Protein AF-A0AAP0KZL1-F1 (afdb_monomer_lite)

Secondary structure (DSSP, 8-state):
--HHHHHHHHHHHHHHHHHHHHHHHHHHHHHHHHT-------------------PPPS---HHHHHHHHHHHHHHHHHHHHHHHHHHHHHHHHHHHHHHHHHHHHHHHHHHHHHHHHHHHHHHHHHHHHHHHHHHHHHHHHHHHHHHHHHHHHHHHHHHHH-----PPPPPGGGT-TT--SS-------------

InterPro domains:
  IPR004827 Basic-leucine zipper domain [PF00170] (75-133)
  IPR004827 Basic-leucine zipper domain [PS00036] (78-93)
  IPR004827 Basic-leucine zipper domain [PS50217] (73-136)
  IPR004827 Basic-leucine zipper domain [SM00338] (71-135)
  IPR045314 G-box binding factor 1-like, bZIP domain, plant [cd14702] (76-126)
  IPR046347 Basic-leucine zipper domain superfamily [SSF57959] (75-125)

Sequence (195 aa):
MAAANTTSHLLRRIRLLSSFSVVFLYWFYVVSLLVMPRSHQQQSSGSEGDRLDRSPPSDRSPQSDLAVVVVADERKKRRMISNRESARRSRMRKQQHLDDLINQAAQIQRENGEIAKRVSATTEMFLKVDSENSILRAQVGELSERLQSLNSVLHTIEEVSGFAMDIPEMPDPLLKPWHLPYPSQPIMASAHWLP

Organism: NCBI:txid152371

Foldseek 3Di:
DPPVVVVVVVVVVVVVVVVVVVVVVVVVVVVCVVPDDDDDDDDDDDDDDDDDDDDDDDDDDPVVVVVVVVVVVVVVVVCVVVVVVVVVVVVVVVVVVVVVVVVVVVVVVVVVVVVVVVVVVVVVVVVVVVVVVVVVLVVVVVVLVVLVVVLVVVVVVCVVVVPDDDRDHDDPCSNPVPPDVDDDDPPDDPPPDDD

pLDDT: mean 76.17, std 19.26, range [32.16, 98.56]

Structure (mmCIF, N/CA/C/O backbone):
data_AF-A0AAP0KZL1-F1
#
_entry.id   AF-A0AAP0KZL1-F1
#
loop_
_atom_site.group_PDB
_atom_site.id
_atom_site.type_symbol
_atom_site.label_atom_id
_atom_site.label_alt_id
_atom_site.label_comp_id
_atom_site.label_asym_id
_atom_site.label_entity_id
_atom_site.label_seq_id
_atom_site.pdbx_PDB_ins_code
_atom_site.Cartn_x
_atom_site.Cartn_y
_atom_site.Cartn_z
_atom_site.occupancy
_atom_site.B_iso_or_equiv
_atom_site.auth_seq_id
_atom_site.auth_comp_id
_atom_site.auth_asym_id
_atom_site.auth_atom_id
_atom_site.pdbx_PDB_model_num
ATOM 1 N N . MET A 1 1 ? -6.958 -36.410 -16.397 1.00 51.66 1 MET A N 1
ATOM 2 C CA . MET A 1 1 ? -5.929 -36.704 -17.427 1.00 51.66 1 MET A CA 1
ATOM 3 C C . MET A 1 1 ? -5.303 -35.469 -18.101 1.00 51.66 1 MET A C 1
ATOM 5 O O . MET A 1 1 ? -4.305 -35.636 -18.783 1.00 51.66 1 MET A O 1
ATOM 9 N N . ALA A 1 2 ? -5.787 -34.233 -17.889 1.00 54.00 2 ALA A N 1
ATOM 10 C CA . ALA A 1 2 ? -5.244 -33.036 -18.559 1.00 54.00 2 ALA A CA 1
ATOM 11 C C . ALA A 1 2 ? -3.936 -32.460 -17.955 1.00 54.00 2 ALA A C 1
ATOM 13 O O . ALA A 1 2 ? -3.186 -31.782 -18.652 1.00 54.00 2 ALA A O 1
ATOM 14 N N . ALA A 1 3 ? -3.626 -32.748 -16.685 1.00 52.47 3 ALA A N 1
ATOM 15 C CA . ALA A 1 3 ? -2.483 -32.152 -15.974 1.00 52.47 3 ALA A CA 1
ATOM 16 C C . ALA A 1 3 ? -1.104 -32.750 -16.336 1.00 52.47 3 ALA A C 1
ATOM 18 O O . ALA A 1 3 ? -0.077 -32.124 -16.090 1.00 52.47 3 ALA A O 1
ATOM 19 N N . ALA A 1 4 ? -1.057 -33.948 -16.932 1.00 56.28 4 ALA A N 1
ATOM 20 C CA . ALA A 1 4 ? 0.200 -34.634 -17.258 1.00 56.28 4 ALA A CA 1
ATOM 21 C C . ALA A 1 4 ? 0.860 -34.120 -18.555 1.00 56.28 4 ALA A C 1
ATOM 23 O O . ALA A 1 4 ? 2.074 -34.223 -18.729 1.00 56.28 4 ALA A O 1
ATOM 24 N N . ASN A 1 5 ? 0.080 -33.530 -19.466 1.00 58.12 5 ASN A N 1
ATOM 25 C CA . ASN A 1 5 ? 0.596 -33.073 -20.757 1.00 58.12 5 ASN A CA 1
ATOM 26 C C . ASN A 1 5 ? 1.279 -31.699 -20.652 1.00 58.12 5 ASN A C 1
ATOM 28 O O . ASN A 1 5 ? 2.291 -31.460 -21.313 1.00 58.12 5 ASN A O 1
ATOM 32 N N . THR A 1 6 ? 0.801 -30.815 -19.776 1.00 59.62 6 THR A N 1
ATOM 33 C CA . THR A 1 6 ? 1.358 -29.465 -19.577 1.00 59.62 6 THR A CA 1
ATOM 34 C C . THR A 1 6 ? 2.734 -29.482 -18.908 1.00 59.62 6 THR A C 1
ATOM 36 O O . THR A 1 6 ? 3.626 -28.737 -19.324 1.00 59.62 6 THR A O 1
ATOM 39 N N . THR A 1 7 ? 2.961 -30.381 -17.947 1.00 57.19 7 THR A N 1
ATOM 40 C CA . THR A 1 7 ? 4.269 -30.565 -17.291 1.00 57.19 7 THR A CA 1
ATOM 41 C C . THR A 1 7 ? 5.333 -31.050 -18.275 1.00 57.19 7 THR A C 1
ATOM 43 O O . THR A 1 7 ? 6.455 -30.544 -18.276 1.00 57.19 7 THR A O 1
ATOM 46 N N . SER A 1 8 ? 4.978 -31.954 -19.193 1.00 60.91 8 SER A N 1
ATOM 47 C CA . SER A 1 8 ? 5.904 -32.451 -20.217 1.00 60.91 8 SER A CA 1
ATOM 48 C C . SER A 1 8 ? 6.352 -31.359 -21.203 1.00 60.91 8 SER A C 1
ATOM 50 O O . SER A 1 8 ? 7.530 -31.292 -21.560 1.00 60.91 8 SER A O 1
ATOM 52 N N . HIS A 1 9 ? 5.454 -30.449 -21.596 1.00 61.50 9 HIS A N 1
ATOM 53 C CA . HIS A 1 9 ? 5.778 -29.337 -22.492 1.00 61.50 9 HIS A CA 1
ATOM 54 C C . HIS A 1 9 ? 6.663 -28.284 -21.821 1.00 61.50 9 HIS A C 1
ATOM 56 O O . HIS A 1 9 ? 7.596 -27.781 -22.449 1.00 61.50 9 HIS A O 1
ATOM 62 N N . LEU A 1 10 ? 6.413 -27.978 -20.547 1.00 64.62 10 LEU A N 1
ATOM 63 C CA . LEU A 1 10 ? 7.242 -27.051 -19.775 1.00 64.62 10 LEU A CA 1
ATOM 64 C C . LEU A 1 10 ? 8.647 -27.615 -19.549 1.00 64.62 10 LEU A C 1
ATOM 66 O O . LEU A 1 10 ? 9.629 -26.923 -19.803 1.00 64.62 10 LEU A O 1
ATOM 70 N N . LEU A 1 11 ? 8.763 -28.894 -19.189 1.00 63.28 11 LEU A N 1
ATOM 71 C CA . LEU A 1 11 ? 10.058 -29.555 -19.003 1.00 63.28 11 LEU A CA 1
ATOM 72 C C . LEU A 1 11 ? 10.850 -29.672 -20.314 1.00 63.28 11 LEU A C 1
ATOM 74 O O . LEU A 1 11 ? 12.068 -29.494 -20.311 1.00 63.28 11 LEU A O 1
ATOM 78 N N . ARG A 1 12 ? 10.180 -29.899 -21.453 1.00 68.62 12 ARG A N 1
ATOM 79 C CA . ARG A 1 12 ? 10.816 -29.855 -22.782 1.00 68.62 12 ARG A CA 1
ATOM 80 C C . ARG A 1 12 ? 11.316 -28.451 -23.120 1.00 68.62 12 ARG A C 1
ATOM 82 O O . ARG A 1 12 ? 12.444 -28.313 -23.577 1.00 68.62 12 ARG A O 1
ATOM 89 N N . ARG A 1 13 ? 10.530 -27.406 -22.842 1.00 68.94 13 ARG A N 1
ATOM 90 C CA . ARG A 1 13 ? 10.935 -26.006 -23.060 1.00 68.94 13 ARG A CA 1
ATOM 91 C C . ARG A 1 13 ? 12.107 -25.594 -22.168 1.00 68.94 13 ARG A C 1
ATOM 93 O O . ARG A 1 13 ? 13.039 -24.975 -22.663 1.00 68.94 13 ARG A O 1
ATOM 100 N N . ILE A 1 14 ? 12.117 -25.996 -20.898 1.00 68.25 14 ILE A N 1
ATOM 101 C CA . ILE A 1 14 ? 13.216 -25.711 -19.959 1.00 68.25 14 ILE A CA 1
ATOM 102 C C . ILE A 1 14 ? 14.506 -26.426 -20.385 1.00 68.25 14 ILE A C 1
ATOM 104 O O . ILE A 1 14 ? 15.570 -25.811 -20.394 1.00 68.25 14 ILE A O 1
ATOM 108 N N . ARG A 1 15 ? 14.426 -27.693 -20.816 1.00 69.19 15 ARG A N 1
ATOM 109 C CA . ARG A 1 15 ? 15.591 -28.429 -21.343 1.00 69.19 15 ARG A CA 1
ATOM 110 C C . ARG A 1 15 ? 16.129 -27.821 -22.639 1.00 69.19 15 ARG A C 1
ATOM 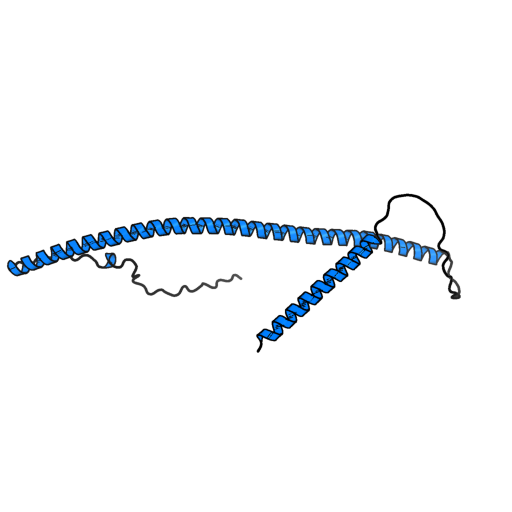112 O O . ARG A 1 15 ? 17.341 -27.707 -22.788 1.00 69.19 15 ARG A O 1
ATOM 119 N N . LEU A 1 16 ? 15.248 -27.384 -23.542 1.00 66.56 16 LEU A N 1
ATOM 120 C CA . LEU A 1 16 ? 15.644 -26.707 -24.780 1.00 66.56 16 LEU A CA 1
ATOM 121 C C . LEU A 1 16 ? 16.308 -25.352 -24.503 1.00 66.56 16 LEU A C 1
ATOM 123 O O . LEU A 1 16 ? 17.349 -25.069 -25.079 1.00 66.56 16 LEU A O 1
ATOM 127 N N . LEU A 1 17 ? 15.765 -24.543 -23.587 1.00 63.75 17 LEU A N 1
ATOM 128 C CA . LEU A 1 17 ? 16.338 -23.244 -23.209 1.00 63.75 17 LEU A CA 1
ATOM 129 C C . LEU A 1 17 ? 17.674 -23.387 -22.467 1.00 63.75 17 LEU A C 1
ATOM 131 O O . LEU A 1 17 ? 18.600 -22.621 -22.720 1.00 63.75 17 LEU A O 1
ATOM 135 N N . SER A 1 18 ? 17.799 -24.392 -21.595 1.00 64.56 18 SER A N 1
ATOM 136 C CA . SER A 1 18 ? 19.056 -24.716 -20.912 1.00 64.56 18 SER A CA 1
ATOM 137 C C . SER A 1 18 ? 20.127 -25.170 -21.906 1.00 64.56 18 SER A C 1
ATOM 139 O O . SER A 1 18 ? 21.240 -24.651 -21.886 1.00 64.56 18 SER A O 1
ATOM 141 N N . SER A 1 19 ? 19.775 -26.052 -22.846 1.00 73.19 19 SER A N 1
ATOM 142 C CA . SER A 1 19 ? 20.690 -26.498 -23.901 1.00 73.19 19 SER A CA 1
ATOM 143 C C . SER A 1 19 ? 21.093 -25.355 -24.840 1.00 73.19 19 SER A C 1
ATOM 145 O O . SER A 1 19 ? 22.273 -25.205 -25.153 1.00 73.19 19 SER A O 1
ATOM 147 N N . PHE A 1 20 ? 20.151 -24.487 -25.221 1.00 70.25 20 PHE A N 1
ATOM 148 C CA . PHE A 1 20 ? 20.429 -23.338 -26.083 1.00 70.25 20 PHE A CA 1
ATOM 149 C C . PHE A 1 20 ? 21.327 -22.303 -25.395 1.00 70.25 20 PHE A C 1
ATOM 151 O O . PHE A 1 20 ? 22.237 -21.777 -26.026 1.00 70.25 20 PHE A O 1
ATOM 158 N N . SER A 1 21 ? 21.129 -22.057 -24.094 1.00 77.38 21 SER A N 1
ATOM 159 C CA . SER A 1 21 ? 21.985 -21.170 -23.297 1.00 77.38 21 SER A CA 1
ATOM 160 C C . SER A 1 21 ? 23.418 -21.700 -23.196 1.00 77.38 21 SER A C 1
ATOM 162 O O . SER A 1 21 ? 24.365 -20.946 -23.392 1.00 77.38 21 SER A O 1
ATOM 164 N N . VAL A 1 22 ? 23.604 -23.008 -22.987 1.00 76.75 22 VAL A N 1
ATOM 165 C CA . VAL A 1 22 ? 24.941 -23.624 -22.920 1.00 76.75 22 VAL A CA 1
ATOM 166 C C . VAL A 1 22 ? 25.671 -23.537 -24.265 1.00 76.75 22 VAL A C 1
ATOM 168 O O . VAL A 1 22 ? 26.835 -23.143 -24.300 1.00 76.75 22 VAL A O 1
ATOM 171 N N . VAL A 1 23 ? 24.992 -23.829 -25.380 1.00 80.38 23 VAL A N 1
ATOM 172 C CA . VAL A 1 23 ? 25.579 -23.698 -26.727 1.00 80.38 23 VAL A CA 1
ATOM 173 C C . VAL A 1 23 ? 25.866 -22.233 -27.063 1.00 80.38 23 VAL A C 1
ATOM 175 O O . VAL A 1 23 ? 26.912 -21.928 -27.629 1.00 80.38 23 VAL A O 1
ATOM 178 N N . PHE A 1 24 ? 24.980 -21.315 -26.674 1.00 82.25 24 PHE A N 1
ATOM 179 C CA . PHE A 1 24 ? 25.159 -19.879 -26.874 1.00 82.25 24 PHE A CA 1
ATOM 180 C C . PHE A 1 24 ? 26.342 -19.327 -26.071 1.00 82.25 24 PHE A C 1
ATOM 182 O O . PHE A 1 24 ? 27.143 -18.572 -26.614 1.00 82.25 24 PHE A O 1
ATOM 189 N N . LEU A 1 25 ? 26.495 -19.734 -24.808 1.00 80.56 25 LEU A N 1
ATOM 190 C CA . LEU A 1 25 ? 27.628 -19.351 -23.964 1.00 80.56 25 LEU A CA 1
ATOM 191 C C . LEU A 1 25 ? 28.938 -19.963 -24.462 1.00 80.56 25 LEU A C 1
ATOM 193 O O . LEU A 1 25 ? 29.958 -19.282 -24.449 1.00 80.56 25 LEU A O 1
ATOM 197 N N . TYR A 1 26 ? 28.917 -21.202 -24.955 1.00 85.75 26 TYR A N 1
ATOM 198 C CA . TYR A 1 26 ? 30.088 -21.833 -25.562 1.00 85.75 26 TYR A CA 1
ATOM 199 C C . TYR A 1 26 ? 30.487 -21.149 -26.873 1.00 85.75 26 TYR A C 1
ATOM 201 O O . TYR A 1 26 ? 31.653 -20.825 -27.068 1.00 85.75 26 TYR A O 1
ATOM 209 N N . TRP A 1 27 ? 29.526 -20.841 -27.744 1.00 85.56 27 TRP A N 1
ATOM 210 C CA . TRP A 1 27 ? 29.776 -20.075 -28.964 1.00 85.56 27 TRP A CA 1
ATOM 211 C C . TRP A 1 27 ? 30.301 -18.670 -28.645 1.00 85.56 27 TRP A C 1
ATOM 213 O O . TRP A 1 27 ? 31.284 -18.231 -29.234 1.00 85.56 27 TRP A O 1
ATOM 223 N N . PHE A 1 28 ? 29.710 -17.988 -27.660 1.00 81.44 28 PHE A N 1
ATOM 224 C CA . PHE A 1 28 ? 30.169 -16.683 -27.183 1.00 81.44 28 PHE A CA 1
ATOM 225 C C . PHE A 1 28 ? 31.583 -16.747 -26.593 1.00 81.44 28 PHE A C 1
ATOM 227 O O . PHE A 1 28 ? 32.395 -15.860 -26.854 1.00 81.44 28 PHE A O 1
ATOM 234 N N . TYR A 1 29 ? 31.900 -17.805 -25.846 1.00 82.50 29 TYR A N 1
ATOM 235 C CA . TYR A 1 29 ? 33.231 -18.067 -25.308 1.00 82.50 29 TYR A CA 1
ATOM 236 C C . TYR A 1 29 ? 34.244 -18.313 -26.428 1.00 82.50 29 TYR A C 1
ATOM 238 O O . TYR A 1 29 ? 35.276 -17.656 -26.449 1.00 82.50 29 TYR A O 1
ATOM 246 N N . VAL A 1 30 ? 33.931 -19.170 -27.405 1.00 81.56 30 VAL A N 1
ATOM 247 C CA . VAL A 1 30 ? 34.805 -19.469 -28.552 1.00 81.56 30 VAL A CA 1
ATOM 248 C C . VAL A 1 30 ? 35.037 -18.227 -29.412 1.00 81.56 30 VAL A C 1
ATOM 250 O O . VAL A 1 30 ? 36.174 -17.945 -29.770 1.00 81.56 30 VAL A O 1
ATOM 253 N N . VAL A 1 31 ? 34.000 -17.432 -29.690 1.00 78.62 31 VAL A N 1
ATOM 254 C CA . VAL A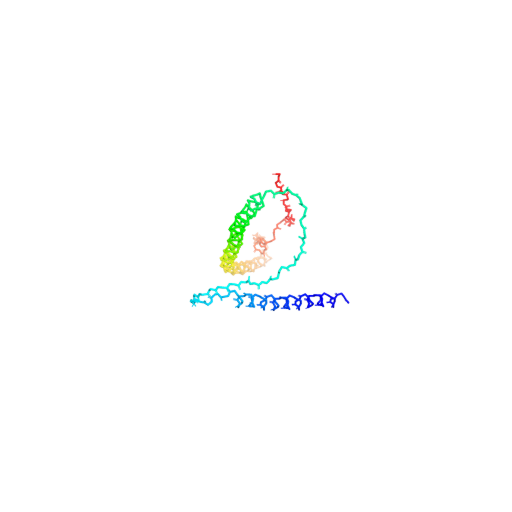 1 31 ? 34.130 -16.166 -30.432 1.00 78.62 31 VAL A CA 1
ATOM 255 C C . VAL A 1 31 ? 34.927 -15.132 -29.634 1.00 78.62 31 VAL A C 1
ATOM 257 O O . VAL A 1 31 ? 35.750 -14.429 -30.212 1.00 78.62 31 VAL A O 1
ATOM 260 N N . SER A 1 32 ? 34.750 -15.063 -28.313 1.00 74.06 32 SER A N 1
ATOM 261 C CA . SER A 1 32 ? 35.548 -14.178 -27.453 1.00 74.06 32 SER A CA 1
ATOM 262 C C . SER A 1 32 ? 37.010 -14.627 -27.357 1.00 74.06 32 SER A C 1
ATOM 264 O O . SER A 1 32 ? 37.895 -13.781 -27.297 1.00 74.06 32 SER A O 1
ATOM 266 N N . LEU A 1 33 ? 37.274 -15.937 -27.399 1.00 69.38 33 LEU A N 1
ATOM 267 C CA . LEU A 1 33 ? 38.621 -16.512 -27.406 1.00 69.38 33 LEU A CA 1
ATOM 268 C C . LEU A 1 33 ? 39.321 -16.308 -28.762 1.00 69.38 33 LEU A C 1
ATOM 270 O O . LEU A 1 33 ? 40.524 -16.067 -28.800 1.00 69.38 33 LEU A O 1
ATOM 274 N N . LEU A 1 34 ? 38.567 -16.359 -29.867 1.00 71.56 34 LEU A N 1
ATOM 275 C CA . LEU A 1 34 ? 39.067 -16.138 -31.231 1.00 71.56 34 LEU A CA 1
ATOM 276 C C . LEU A 1 34 ? 39.238 -14.642 -31.574 1.00 71.56 34 LEU A C 1
ATOM 278 O O . LEU A 1 34 ? 39.946 -14.304 -32.518 1.00 71.56 34 LEU A O 1
ATOM 282 N N . VAL A 1 35 ? 38.596 -13.742 -30.815 1.00 60.59 35 VAL A N 1
ATOM 283 C CA . VAL A 1 35 ? 38.586 -12.277 -31.020 1.00 60.59 35 VAL A CA 1
ATOM 284 C C . VAL A 1 35 ? 39.189 -11.546 -29.808 1.00 60.59 35 VAL A C 1
ATOM 286 O O . VAL A 1 35 ? 38.786 -10.440 -29.456 1.00 60.59 35 VAL A O 1
ATOM 289 N N . MET A 1 36 ? 40.188 -12.139 -29.149 1.00 38.22 36 MET A N 1
ATOM 290 C CA . MET A 1 36 ? 41.011 -11.425 -28.170 1.00 38.22 36 MET A CA 1
ATOM 291 C C . MET A 1 36 ? 42.370 -11.087 -28.806 1.00 38.22 36 MET A C 1
ATOM 293 O O . MET A 1 36 ? 43.169 -11.993 -29.047 1.00 38.22 36 MET A O 1
ATOM 297 N N . PRO A 1 37 ? 42.674 -9.810 -29.115 1.00 48.28 37 PRO A N 1
ATOM 298 C CA . PRO A 1 37 ? 43.978 -9.450 -29.644 1.00 48.28 37 PRO A CA 1
ATOM 299 C C . PRO A 1 37 ? 44.991 -9.459 -28.497 1.00 48.28 37 PRO A C 1
ATOM 301 O O . PRO A 1 37 ? 44.979 -8.596 -27.619 1.00 48.28 37 PRO A O 1
ATOM 304 N N . ARG A 1 38 ? 45.879 -10.455 -28.509 1.00 39.44 38 ARG A N 1
ATOM 305 C CA . ARG A 1 38 ? 47.119 -10.451 -27.730 1.00 39.44 38 ARG A CA 1
ATOM 306 C C . ARG A 1 38 ? 47.969 -9.268 -28.213 1.00 39.44 38 ARG A C 1
ATOM 308 O O . ARG A 1 38 ? 48.298 -9.172 -29.392 1.00 39.44 38 ARG A O 1
ATOM 315 N N . SER A 1 39 ? 48.282 -8.337 -27.322 1.00 43.66 39 SER A N 1
ATOM 316 C CA . SER A 1 39 ? 49.095 -7.157 -27.611 1.00 43.66 39 SER A CA 1
ATOM 317 C C . SER A 1 39 ? 50.583 -7.509 -27.751 1.00 43.66 39 SER A C 1
ATOM 319 O O . SER A 1 39 ? 51.191 -7.901 -26.761 1.00 43.66 39 SER A O 1
ATOM 321 N N . HIS A 1 40 ? 51.119 -7.312 -28.966 1.00 41.22 40 HIS A N 1
ATOM 322 C CA . HIS A 1 40 ? 52.460 -6.825 -29.367 1.00 41.22 40 HIS A CA 1
ATOM 323 C C . HIS A 1 40 ? 53.121 -7.583 -30.539 1.00 41.22 40 HIS A C 1
ATOM 325 O O . HIS A 1 40 ? 53.181 -8.805 -30.560 1.00 41.22 40 HIS A O 1
ATOM 331 N N . GLN A 1 41 ? 53.708 -6.758 -31.423 1.00 33.91 41 GLN A N 1
ATOM 332 C CA . GLN A 1 41 ? 54.834 -7.002 -32.340 1.00 33.91 41 GLN A CA 1
ATOM 333 C C . GLN A 1 41 ? 54.566 -7.545 -33.768 1.00 33.91 41 GLN A C 1
ATOM 335 O O . GLN A 1 41 ? 54.400 -8.733 -33.988 1.00 33.91 41 GLN A O 1
ATOM 340 N N . GLN A 1 42 ? 54.560 -6.593 -34.716 1.00 37.06 42 GLN A N 1
ATOM 341 C CA . GLN A 1 42 ? 55.179 -6.517 -36.061 1.00 37.06 42 GLN A CA 1
ATOM 342 C C . GLN A 1 42 ? 55.418 -7.758 -36.967 1.00 37.06 42 GLN A C 1
ATOM 344 O O . GLN A 1 42 ? 55.847 -8.807 -36.511 1.00 37.06 42 GLN A O 1
ATOM 349 N N . GLN A 1 43 ? 55.364 -7.472 -38.288 1.00 32.16 43 GLN A N 1
ATOM 350 C CA . GLN A 1 43 ? 55.776 -8.237 -39.498 1.00 32.16 43 GLN A CA 1
ATOM 351 C C . GLN A 1 43 ? 54.621 -9.006 -40.174 1.00 32.16 43 GLN A C 1
ATOM 353 O O . GLN A 1 43 ? 53.963 -9.820 -39.550 1.00 32.16 43 GLN A O 1
ATOM 358 N N . SER A 1 44 ? 54.137 -8.588 -41.350 1.00 37.94 44 SER A N 1
ATOM 359 C CA . SER A 1 44 ? 54.688 -8.663 -42.723 1.00 37.94 44 SER A CA 1
ATOM 360 C C . SER A 1 44 ? 54.205 -9.907 -43.479 1.00 37.94 44 SER A C 1
ATOM 362 O O . SER A 1 44 ? 54.267 -11.014 -42.968 1.00 37.94 44 SER A O 1
ATOM 364 N N . SER A 1 45 ? 53.845 -9.664 -44.744 1.00 36.72 45 SER A N 1
ATOM 365 C CA . SER A 1 45 ? 53.760 -10.595 -45.878 1.00 36.72 45 SER A CA 1
ATOM 366 C C . SER A 1 45 ? 52.572 -11.556 -45.999 1.00 36.72 45 SER A C 1
ATOM 368 O O . SER A 1 45 ? 52.514 -12.604 -45.375 1.00 36.72 45 SER A O 1
ATOM 370 N N . GLY A 1 46 ? 51.726 -11.232 -46.985 1.00 35.09 46 GLY A N 1
ATOM 371 C CA . GLY A 1 46 ? 51.501 -12.117 -48.134 1.00 35.09 46 GLY A CA 1
ATOM 372 C C . GLY A 1 46 ? 50.421 -13.186 -47.989 1.00 35.09 46 GLY A C 1
ATOM 373 O O . GLY A 1 46 ? 50.713 -14.316 -47.624 1.00 35.09 46 GLY A O 1
ATOM 374 N N . SER A 1 47 ? 49.191 -12.866 -48.401 1.00 36.34 47 SER A N 1
ATOM 375 C CA . SER A 1 47 ? 48.250 -13.885 -48.881 1.00 36.34 47 SER A CA 1
ATOM 376 C C . SER A 1 47 ? 48.427 -14.055 -50.390 1.00 36.34 47 SER A C 1
ATOM 378 O O . SER A 1 47 ? 47.912 -13.252 -51.165 1.00 36.34 47 SER A O 1
ATOM 380 N N . GLU A 1 48 ? 49.138 -15.104 -50.797 1.00 46.59 48 GLU A N 1
ATOM 381 C CA . GLU A 1 48 ? 48.909 -15.763 -52.085 1.00 46.59 48 GLU A CA 1
ATOM 382 C C . GLU A 1 48 ? 47.918 -16.904 -51.853 1.00 46.59 48 GLU A C 1
ATOM 384 O O . GLU A 1 48 ? 48.101 -17.734 -50.964 1.00 46.59 48 GLU A O 1
ATOM 389 N N . GLY A 1 49 ? 46.827 -16.902 -52.614 1.00 40.62 49 GLY A N 1
ATOM 390 C CA . GLY A 1 49 ? 45.736 -17.851 -52.442 1.00 40.62 49 GLY A CA 1
ATOM 391 C C . GLY A 1 49 ? 44.689 -17.720 -53.537 1.00 40.62 49 GLY A C 1
ATOM 392 O O . GLY A 1 49 ? 43.628 -17.151 -53.316 1.00 40.62 49 GLY A O 1
ATOM 393 N N . ASP A 1 50 ? 45.044 -18.290 -54.685 1.00 38.47 50 ASP A N 1
ATOM 394 C CA . ASP A 1 50 ? 44.163 -18.923 -55.669 1.00 38.47 50 ASP A CA 1
ATOM 395 C C . ASP A 1 50 ? 43.376 -18.033 -56.653 1.00 38.47 50 ASP A C 1
ATOM 397 O O . ASP A 1 50 ? 42.257 -17.570 -56.421 1.00 38.47 50 ASP A O 1
ATOM 401 N N . ARG A 1 51 ? 43.992 -17.845 -57.831 1.00 48.75 51 ARG A N 1
ATOM 402 C CA . ARG A 1 51 ? 43.325 -17.450 -59.076 1.00 48.75 51 ARG A CA 1
ATOM 403 C C . ARG A 1 51 ? 42.577 -18.662 -59.625 1.00 48.75 51 ARG A C 1
ATOM 405 O O . ARG A 1 51 ? 43.215 -19.596 -60.102 1.00 48.75 51 ARG A O 1
ATOM 412 N N . LEU A 1 52 ? 41.251 -18.580 -59.681 1.00 46.94 52 LEU A N 1
ATOM 413 C CA . LEU A 1 52 ? 40.482 -19.339 -60.661 1.00 46.94 52 LEU A CA 1
ATOM 414 C C . LEU A 1 52 ? 39.964 -18.410 -61.757 1.00 46.94 52 LEU A C 1
ATOM 416 O O . LEU A 1 52 ? 39.339 -17.377 -61.520 1.00 46.94 52 LEU A O 1
ATOM 420 N N . ASP A 1 53 ? 40.340 -18.827 -62.955 1.00 46.25 53 ASP A N 1
ATOM 421 C CA . ASP A 1 53 ? 40.195 -18.242 -64.273 1.00 46.25 53 ASP A CA 1
ATOM 422 C C . ASP A 1 53 ? 38.727 -18.007 -64.667 1.00 46.25 53 ASP A C 1
ATOM 424 O O . ASP A 1 53 ? 37.887 -18.909 -64.594 1.00 46.25 53 ASP A O 1
ATOM 428 N N . ARG A 1 54 ? 38.413 -16.786 -65.117 1.00 43.84 54 ARG A N 1
ATOM 429 C CA . ARG A 1 54 ? 37.221 -16.520 -65.928 1.00 43.84 54 ARG A CA 1
ATOM 430 C C . ARG A 1 54 ? 37.485 -15.337 -66.858 1.00 43.84 54 ARG A C 1
ATOM 432 O O . ARG A 1 54 ? 37.635 -14.201 -66.416 1.00 43.84 54 ARG A O 1
ATOM 439 N N . SER A 1 55 ? 37.548 -15.641 -68.148 1.00 50.00 55 SER A N 1
ATOM 440 C CA . SER A 1 55 ? 37.865 -14.733 -69.255 1.00 50.00 55 SER A CA 1
ATOM 441 C C . SER A 1 55 ? 36.867 -13.560 -69.402 1.00 50.00 55 SER A C 1
ATOM 443 O O . SER A 1 55 ? 35.701 -13.708 -69.019 1.00 50.00 55 SER A O 1
ATOM 445 N N . PRO A 1 56 ? 37.278 -12.406 -69.974 1.00 58.81 56 PRO A N 1
ATOM 446 C CA . PRO A 1 56 ? 36.468 -11.186 -70.013 1.00 58.81 56 PRO A CA 1
ATOM 447 C C . PRO A 1 56 ? 35.684 -11.038 -71.331 1.00 58.81 56 PRO A C 1
ATOM 449 O O . PRO A 1 56 ? 36.190 -11.430 -72.383 1.00 58.81 56 PRO A O 1
ATOM 452 N N . PRO A 1 57 ? 34.513 -10.373 -71.343 1.00 51.78 57 PRO A N 1
ATOM 453 C CA . PRO A 1 57 ? 34.033 -9.702 -72.536 1.00 51.78 57 PRO A CA 1
ATOM 454 C C . PRO A 1 57 ? 34.429 -8.217 -72.500 1.00 51.78 57 PRO A C 1
ATOM 456 O O . PRO A 1 57 ? 34.108 -7.494 -71.562 1.00 51.78 57 PRO A O 1
ATOM 459 N N . SER A 1 58 ? 35.154 -7.826 -73.547 1.00 54.09 58 SER A N 1
ATOM 460 C CA . SER A 1 58 ? 35.158 -6.547 -74.276 1.00 54.09 58 SER A CA 1
ATOM 461 C C . SER A 1 58 ? 34.727 -5.246 -73.567 1.00 54.09 58 SER A C 1
ATOM 463 O O . SER A 1 58 ? 33.592 -5.102 -73.118 1.00 54.09 58 SER A O 1
ATOM 465 N N . ASP A 1 59 ? 35.631 -4.262 -73.642 1.00 51.88 59 ASP A N 1
ATOM 466 C CA . ASP A 1 59 ? 35.458 -2.813 -73.447 1.00 51.88 59 ASP A CA 1
ATOM 467 C C . ASP A 1 59 ? 34.866 -2.322 -72.121 1.00 51.88 59 ASP A C 1
ATOM 469 O O . ASP A 1 59 ? 33.750 -1.805 -72.049 1.00 51.88 59 ASP A O 1
ATOM 473 N N . ARG A 1 60 ? 35.693 -2.341 -71.068 1.00 56.06 60 ARG A N 1
ATOM 474 C CA . ARG A 1 60 ? 35.604 -1.351 -69.985 1.00 56.06 60 ARG A CA 1
ATOM 475 C C . ARG A 1 60 ? 36.983 -0.854 -69.599 1.00 56.06 60 ARG A C 1
ATOM 477 O O . ARG A 1 60 ? 37.897 -1.630 -69.337 1.00 56.06 60 ARG A O 1
ATOM 484 N N . SER A 1 61 ? 37.114 0.465 -69.554 1.00 55.28 61 SER A N 1
ATOM 485 C CA . SER A 1 61 ? 38.294 1.156 -69.055 1.00 55.28 61 SER A CA 1
ATOM 486 C C . SER A 1 61 ? 38.602 0.672 -67.626 1.00 55.28 61 SER A C 1
ATOM 488 O O . SER A 1 61 ? 37.731 0.803 -66.764 1.00 55.28 61 SER A O 1
ATOM 490 N N . PRO A 1 62 ? 39.824 0.195 -67.314 1.00 58.94 62 PRO A N 1
ATOM 491 C CA . PRO A 1 62 ? 40.204 -0.308 -65.979 1.00 58.94 62 PRO A CA 1
ATOM 492 C C . PRO A 1 62 ? 39.940 0.682 -64.830 1.00 58.94 62 PRO A C 1
ATOM 494 O O . PRO A 1 62 ? 39.847 0.319 -63.659 1.00 58.94 62 PRO A O 1
ATOM 497 N N . GLN A 1 63 ? 39.804 1.959 -65.179 1.00 57.78 63 GLN A N 1
ATOM 498 C CA . GLN A 1 63 ? 39.543 3.065 -64.275 1.00 57.78 63 GLN A CA 1
ATOM 499 C C . GLN A 1 63 ? 38.104 3.082 -63.719 1.00 57.78 63 GLN A C 1
ATOM 501 O O . GLN A 1 63 ? 37.905 3.582 -62.611 1.00 57.78 63 GLN A O 1
ATOM 506 N N . SER A 1 64 ? 37.107 2.524 -64.428 1.00 62.25 64 SER A N 1
ATOM 507 C CA . SER A 1 64 ? 35.716 2.502 -63.938 1.00 62.25 64 SER A CA 1
ATOM 508 C C . SER A 1 64 ? 35.501 1.472 -62.833 1.00 62.25 64 SER A C 1
ATOM 510 O O . SER A 1 64 ? 34.799 1.752 -61.863 1.00 62.25 64 SER A O 1
ATOM 512 N N . ASP A 1 65 ? 36.131 0.303 -62.938 1.00 63.78 65 ASP A N 1
ATOM 513 C CA . ASP A 1 65 ? 35.931 -0.797 -61.988 1.00 63.78 65 ASP A CA 1
ATOM 514 C C . ASP A 1 65 ? 36.621 -0.516 -60.646 1.00 63.78 65 ASP A C 1
ATOM 516 O O . ASP A 1 65 ? 36.058 -0.779 -59.582 1.00 63.78 65 ASP A O 1
ATOM 520 N N . LEU A 1 66 ? 37.789 0.135 -60.675 1.00 69.81 66 LEU A N 1
ATOM 521 C CA . LEU A 1 66 ? 38.490 0.570 -59.466 1.00 69.81 66 LEU A CA 1
ATOM 522 C C . LEU A 1 66 ? 37.691 1.637 -58.694 1.00 69.81 66 LEU A C 1
ATOM 524 O O . LEU A 1 66 ? 37.603 1.587 -57.467 1.00 69.81 66 LEU A O 1
ATOM 528 N N . ALA A 1 67 ? 37.045 2.567 -59.406 1.00 73.62 67 ALA A N 1
ATOM 529 C CA . ALA A 1 67 ? 36.186 3.581 -58.797 1.00 73.62 67 ALA A CA 1
ATOM 530 C C . ALA A 1 67 ? 34.945 2.964 -58.121 1.00 73.62 67 ALA A C 1
ATOM 532 O O . ALA A 1 67 ? 34.564 3.383 -57.026 1.00 73.62 67 ALA A O 1
ATOM 533 N N . VAL A 1 68 ? 34.342 1.932 -58.724 1.00 77.38 68 VAL A N 1
ATOM 534 C CA . VAL A 1 68 ? 33.193 1.210 -58.147 1.00 77.38 68 VAL A CA 1
ATOM 535 C C . VAL A 1 68 ? 33.578 0.476 -56.857 1.00 77.38 68 VAL A C 1
ATOM 537 O O . VAL A 1 68 ? 32.827 0.535 -55.879 1.00 77.38 68 VAL A O 1
ATOM 540 N N . VAL A 1 69 ? 34.755 -0.159 -56.812 1.00 81.25 69 VAL A N 1
ATOM 541 C CA . VAL A 1 69 ? 35.261 -0.849 -55.610 1.00 81.25 69 VAL A CA 1
ATOM 542 C C . VAL A 1 69 ? 35.517 0.137 -54.466 1.00 81.25 69 VAL A C 1
ATOM 544 O O . VAL A 1 69 ? 35.058 -0.092 -53.347 1.00 81.25 69 VAL A O 1
ATOM 547 N N . VAL A 1 70 ? 36.150 1.281 -54.744 1.00 81.81 70 VAL A N 1
ATOM 548 C CA . VAL A 1 70 ? 36.421 2.316 -53.727 1.00 81.81 70 VAL A CA 1
ATOM 549 C C . VAL A 1 70 ? 35.124 2.886 -53.138 1.00 81.81 70 VAL A C 1
ATOM 551 O O . VAL A 1 70 ? 35.003 3.034 -51.919 1.00 81.81 70 VAL A O 1
ATOM 554 N N . VAL A 1 71 ? 34.114 3.154 -53.973 1.00 85.19 71 VAL A N 1
ATOM 555 C CA . VAL A 1 71 ? 32.797 3.631 -53.513 1.00 85.19 71 VAL A CA 1
ATOM 556 C C . VAL A 1 71 ? 32.070 2.564 -52.684 1.00 85.19 71 VAL A C 1
ATOM 558 O O . VAL A 1 71 ? 31.426 2.888 -51.678 1.00 85.19 71 VAL A O 1
ATOM 561 N N . ALA A 1 72 ? 32.173 1.288 -53.065 1.00 86.06 72 ALA A N 1
ATOM 562 C CA . ALA A 1 72 ? 31.583 0.180 -52.318 1.00 86.06 72 ALA A CA 1
ATOM 563 C C . ALA A 1 72 ? 32.236 -0.004 -50.937 1.00 86.06 72 ALA A C 1
ATOM 565 O O . ALA A 1 72 ? 31.521 -0.172 -49.941 1.00 86.06 72 ALA A O 1
ATOM 566 N N . ASP A 1 73 ? 33.562 0.099 -50.851 1.00 89.38 73 ASP A N 1
ATOM 567 C CA . ASP A 1 73 ? 34.305 0.013 -49.593 1.00 89.38 73 ASP A CA 1
ATOM 568 C C . ASP A 1 73 ? 34.001 1.184 -48.661 1.00 89.38 73 ASP A C 1
ATOM 570 O O . ASP A 1 73 ? 33.780 0.993 -47.462 1.00 89.38 73 ASP A O 1
ATOM 574 N N . GLU A 1 74 ? 33.895 2.394 -49.201 1.00 90.88 74 GLU A N 1
ATOM 575 C CA . GLU A 1 74 ? 33.507 3.572 -48.432 1.00 90.88 74 GLU A CA 1
ATOM 576 C C . GLU A 1 74 ? 32.070 3.442 -47.898 1.00 90.88 74 GLU A C 1
ATOM 578 O O . GLU A 1 74 ? 31.791 3.686 -46.719 1.00 90.88 74 GLU A O 1
ATOM 583 N N . ARG A 1 75 ? 31.145 2.932 -48.721 1.00 91.94 75 ARG A N 1
ATOM 584 C CA . ARG A 1 75 ? 29.778 2.609 -48.288 1.00 91.94 75 ARG A CA 1
ATOM 585 C C . ARG A 1 75 ? 29.763 1.536 -47.197 1.00 91.94 75 ARG A C 1
ATOM 587 O O . ARG A 1 75 ? 28.981 1.646 -46.248 1.00 91.94 75 ARG A O 1
ATOM 594 N N . LYS A 1 76 ? 30.611 0.510 -47.302 1.00 92.44 76 LYS A N 1
ATOM 595 C CA . LYS A 1 76 ? 30.753 -0.548 -46.292 1.00 92.44 76 LYS A CA 1
ATOM 596 C C . LYS A 1 76 ? 31.272 0.022 -44.972 1.00 92.44 76 LYS A C 1
ATOM 598 O O . LYS A 1 76 ? 30.672 -0.252 -43.932 1.00 92.44 76 LYS A O 1
ATOM 603 N N . LYS A 1 77 ? 32.303 0.872 -45.000 1.00 91.88 77 LYS A N 1
ATOM 604 C CA . LYS A 1 77 ? 32.826 1.577 -43.814 1.00 91.88 77 LYS A CA 1
ATOM 605 C C . LYS A 1 77 ? 31.743 2.409 -43.129 1.00 91.88 77 LYS A C 1
ATOM 607 O O . LYS A 1 77 ? 31.518 2.246 -41.929 1.00 91.88 77 LYS A O 1
ATOM 612 N N . ARG A 1 78 ? 30.987 3.206 -43.890 1.00 92.81 78 ARG A N 1
ATOM 613 C CA . ARG A 1 78 ? 29.864 4.004 -43.361 1.00 92.81 78 ARG A CA 1
ATOM 614 C C . ARG A 1 78 ? 28.781 3.137 -42.714 1.00 92.81 78 ARG A C 1
ATOM 616 O O . ARG A 1 78 ? 28.302 3.467 -41.631 1.00 92.81 78 ARG A O 1
ATOM 623 N N . ARG A 1 79 ? 28.429 1.997 -43.322 1.00 91.38 79 ARG A N 1
ATOM 624 C CA . ARG A 1 79 ? 27.478 1.031 -42.736 1.00 91.38 79 ARG A CA 1
ATOM 625 C C . ARG A 1 79 ? 27.996 0.418 -41.442 1.00 91.38 79 ARG A C 1
ATOM 627 O O . ARG A 1 79 ? 27.218 0.285 -40.506 1.00 91.38 79 ARG A O 1
ATOM 634 N N . MET A 1 80 ? 29.280 0.073 -41.366 1.00 93.44 80 MET A N 1
ATOM 635 C CA . MET A 1 80 ? 29.872 -0.476 -40.142 1.00 93.44 80 MET A CA 1
ATOM 636 C C . MET A 1 80 ? 29.818 0.534 -38.992 1.00 93.44 80 MET A C 1
ATOM 638 O O . MET A 1 80 ? 29.437 0.168 -37.882 1.00 93.44 80 MET A O 1
ATOM 642 N N . ILE A 1 81 ? 30.119 1.807 -39.258 1.00 92.56 81 ILE A N 1
ATOM 643 C CA . ILE A 1 81 ? 30.061 2.873 -38.247 1.00 92.56 81 ILE A CA 1
ATOM 644 C C . ILE A 1 81 ? 28.612 3.124 -37.807 1.00 92.56 81 ILE A C 1
ATOM 646 O O . ILE A 1 81 ? 28.321 3.092 -36.612 1.00 92.56 81 ILE A O 1
ATOM 650 N N . SER A 1 82 ? 27.688 3.290 -38.759 1.00 95.88 82 SER A N 1
ATOM 651 C CA . SER A 1 82 ? 26.269 3.522 -38.461 1.00 95.88 82 SER A CA 1
ATOM 652 C C . SER A 1 82 ? 25.628 2.341 -37.725 1.00 95.88 82 SER A C 1
ATOM 654 O O . SER A 1 82 ? 24.924 2.536 -36.735 1.00 95.88 82 SER A O 1
ATOM 656 N N . ASN A 1 83 ? 25.912 1.101 -38.139 1.00 95.94 83 ASN A N 1
ATOM 657 C CA . ASN A 1 83 ? 25.403 -0.089 -37.465 1.00 95.94 83 ASN A CA 1
ATOM 658 C C . ASN A 1 83 ? 25.959 -0.189 -36.041 1.00 95.94 83 ASN A C 1
ATOM 660 O O . ASN A 1 83 ? 25.185 -0.374 -35.102 1.00 95.94 83 ASN A O 1
ATOM 664 N N . ARG A 1 84 ? 27.268 0.034 -35.864 1.00 95.00 84 ARG A N 1
ATOM 665 C CA . ARG A 1 84 ? 27.908 0.065 -34.544 1.00 95.00 84 ARG A CA 1
ATOM 666 C C . ARG A 1 84 ? 27.243 1.086 -33.627 1.00 95.00 84 ARG A C 1
ATOM 668 O O . ARG A 1 84 ? 26.936 0.771 -32.476 1.00 95.00 84 ARG A O 1
ATOM 675 N N . GLU A 1 85 ? 26.984 2.288 -34.129 1.00 95.69 85 GLU A N 1
ATOM 676 C CA . GLU A 1 85 ? 26.303 3.323 -33.360 1.00 95.69 85 GLU A CA 1
ATOM 677 C C . GLU A 1 85 ? 24.849 2.941 -33.048 1.00 95.69 85 GLU A C 1
ATOM 679 O O . GLU A 1 85 ? 24.409 3.065 -31.904 1.00 95.69 85 GLU A O 1
ATOM 684 N N . SER A 1 86 ? 24.114 2.395 -34.019 1.00 94.44 86 SER A N 1
ATOM 685 C CA . SER A 1 86 ? 22.729 1.949 -33.826 1.00 94.44 86 SER A CA 1
ATOM 686 C C . SER A 1 86 ? 22.615 0.813 -32.800 1.00 94.44 86 SER A C 1
ATOM 688 O O . SER A 1 86 ? 21.732 0.847 -31.940 1.00 94.44 86 SER A O 1
ATOM 690 N N . ALA A 1 87 ? 23.552 -0.141 -32.810 1.00 94.75 87 ALA A N 1
ATOM 691 C CA . ALA A 1 87 ? 23.632 -1.228 -31.845 1.00 94.75 87 ALA A CA 1
ATOM 692 C C . ALA A 1 87 ? 23.933 -0.689 -30.442 1.00 94.75 87 ALA A C 1
ATOM 694 O O . ALA A 1 87 ? 23.277 -1.092 -29.480 1.00 94.75 87 ALA A O 1
ATOM 695 N N . ARG A 1 88 ? 24.856 0.279 -30.319 1.00 97.31 88 ARG A N 1
ATOM 696 C CA . ARG A 1 88 ? 25.126 0.972 -29.050 1.00 97.31 88 ARG A CA 1
ATOM 697 C C . ARG A 1 88 ? 23.876 1.686 -28.536 1.00 97.31 88 ARG A C 1
ATOM 699 O O . ARG A 1 88 ? 23.482 1.450 -27.400 1.00 97.31 88 ARG A O 1
ATOM 706 N N . ARG A 1 89 ? 23.209 2.496 -29.367 1.00 97.38 89 ARG A N 1
ATOM 707 C CA . ARG A 1 89 ? 21.968 3.202 -28.994 1.00 97.38 89 ARG A CA 1
ATOM 708 C C . ARG A 1 89 ? 20.849 2.232 -28.610 1.00 97.38 89 ARG A C 1
ATOM 710 O O . ARG A 1 89 ? 20.082 2.517 -27.697 1.00 97.38 89 ARG A O 1
ATOM 717 N N . SER A 1 90 ? 20.739 1.087 -29.284 1.00 97.62 90 SER A N 1
ATOM 718 C CA . SER A 1 90 ? 19.763 0.056 -28.920 1.00 97.62 90 SER A CA 1
ATOM 719 C C . SER A 1 90 ? 20.075 -0.582 -27.568 1.00 97.62 90 SER A C 1
ATOM 721 O O . SER A 1 90 ? 19.142 -0.815 -26.804 1.00 97.62 90 SER A O 1
ATOM 723 N N . ARG A 1 91 ? 21.351 -0.865 -27.268 1.00 97.38 91 ARG A N 1
ATOM 724 C CA . ARG A 1 91 ? 21.767 -1.383 -25.955 1.00 97.38 91 ARG A CA 1
ATOM 725 C C . ARG A 1 91 ? 21.496 -0.364 -24.853 1.00 97.38 91 ARG A C 1
ATOM 727 O O . ARG A 1 91 ? 20.897 -0.731 -23.855 1.00 97.38 91 ARG A O 1
ATOM 734 N N . MET A 1 92 ? 21.839 0.905 -25.080 1.00 97.94 92 MET A N 1
ATOM 735 C CA . MET A 1 92 ? 21.575 1.985 -24.124 1.00 97.94 92 MET A CA 1
ATOM 736 C C . MET A 1 92 ? 20.086 2.123 -23.805 1.00 97.94 92 MET A C 1
ATOM 738 O O . MET A 1 92 ? 19.730 2.144 -22.637 1.00 97.94 92 MET A O 1
ATOM 742 N N . ARG A 1 93 ? 19.208 2.132 -24.818 1.00 97.75 93 ARG A N 1
ATOM 743 C CA . ARG A 1 93 ? 17.752 2.199 -24.597 1.00 97.75 93 ARG A CA 1
ATOM 744 C C . ARG A 1 93 ? 17.218 1.011 -23.797 1.00 97.75 93 ARG A C 1
ATOM 746 O O . ARG A 1 93 ? 16.373 1.190 -22.931 1.00 97.75 93 ARG A O 1
ATOM 753 N N . LYS A 1 94 ? 17.709 -0.203 -24.076 1.00 97.94 94 LYS A N 1
ATOM 754 C CA . LYS A 1 94 ? 17.326 -1.396 -23.305 1.00 97.94 94 LYS A CA 1
ATOM 755 C C . LYS A 1 94 ? 17.822 -1.320 -21.862 1.00 97.94 94 LYS A C 1
ATOM 757 O O . LYS A 1 94 ? 17.068 -1.684 -20.973 1.00 97.94 94 LYS A O 1
ATOM 762 N N . GLN A 1 95 ? 19.046 -0.837 -21.641 1.00 97.12 95 GLN A N 1
ATOM 763 C CA . GLN A 1 95 ? 19.586 -0.652 -20.295 1.00 97.12 95 GLN A CA 1
ATOM 764 C C . GLN A 1 95 ? 18.762 0.369 -19.509 1.00 97.12 95 GLN A C 1
ATOM 766 O O . GLN A 1 95 ? 18.306 0.049 -18.424 1.00 97.12 95 GLN A O 1
ATOM 771 N N . GLN A 1 96 ? 18.480 1.531 -20.103 1.00 97.81 96 GLN A N 1
ATOM 772 C CA . GLN A 1 96 ? 17.628 2.557 -19.493 1.00 97.81 96 GLN A CA 1
ATOM 773 C C . GLN A 1 96 ? 16.260 1.996 -19.103 1.00 97.81 96 GLN A C 1
ATOM 775 O O . GLN A 1 96 ? 15.827 2.176 -17.976 1.00 97.81 96 GLN A O 1
ATOM 780 N N . HIS A 1 97 ? 15.617 1.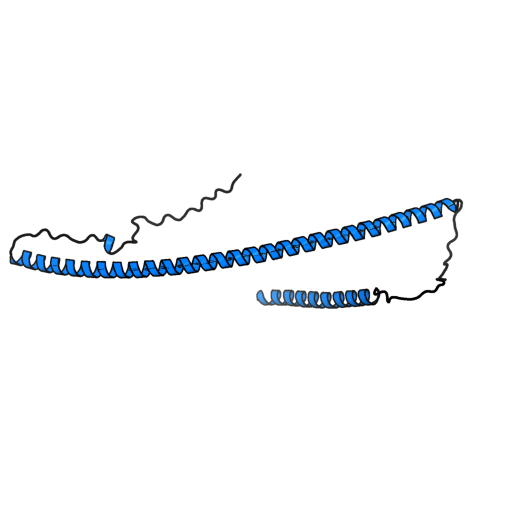233 -19.992 1.00 98.06 97 HIS A N 1
ATOM 781 C CA . HIS A 1 97 ? 14.329 0.620 -19.677 1.00 98.06 97 HIS A CA 1
ATOM 782 C C . HIS A 1 97 ? 14.407 -0.393 -18.523 1.00 98.06 97 HIS A C 1
ATOM 784 O O . HIS A 1 97 ? 13.490 -0.465 -17.710 1.00 98.06 97 HIS A O 1
ATOM 790 N N . LEU A 1 98 ? 15.487 -1.175 -18.435 1.00 98.25 98 LEU A N 1
ATOM 791 C CA . LEU A 1 98 ? 15.702 -2.081 -17.304 1.00 98.25 98 LEU A CA 1
ATOM 792 C C . LEU A 1 98 ? 15.917 -1.307 -16.002 1.00 98.25 98 LEU A C 1
ATOM 794 O O . LEU A 1 98 ? 15.313 -1.659 -14.992 1.00 98.25 98 LEU A O 1
ATOM 798 N N . ASP A 1 99 ? 16.728 -0.252 -16.034 1.00 98.12 99 ASP A N 1
ATOM 799 C CA . ASP A 1 99 ? 16.985 0.601 -14.873 1.00 98.12 99 ASP A CA 1
ATOM 800 C C . ASP A 1 99 ? 15.684 1.273 -14.397 1.00 98.12 99 ASP A C 1
ATOM 802 O O . ASP A 1 99 ? 15.379 1.265 -13.205 1.00 98.12 99 ASP A O 1
ATOM 806 N N . ASP A 1 100 ? 14.860 1.766 -15.326 1.00 98.38 100 ASP A N 1
ATOM 807 C CA . ASP A 1 100 ? 13.544 2.341 -15.034 1.00 98.38 100 ASP A CA 1
ATOM 808 C C . ASP A 1 100 ? 12.610 1.319 -14.374 1.00 98.38 100 ASP A C 1
ATOM 810 O O . ASP A 1 100 ? 11.959 1.631 -13.376 1.00 98.38 100 ASP A O 1
ATOM 814 N N . LEU A 1 101 ? 12.558 0.084 -14.886 1.00 98.44 101 LEU A N 1
ATOM 815 C CA . LEU A 1 101 ? 11.753 -0.989 -14.294 1.00 98.44 101 LEU A CA 1
ATOM 816 C C . LEU A 1 101 ? 12.238 -1.367 -12.889 1.00 98.44 101 LEU A C 1
ATOM 818 O O . LEU A 1 101 ? 11.417 -1.587 -11.999 1.00 98.44 101 LEU A O 1
ATOM 822 N N . ILE A 1 102 ? 13.554 -1.417 -12.664 1.00 98.31 102 ILE A N 1
ATOM 823 C CA . ILE A 1 102 ? 14.138 -1.674 -11.339 1.00 98.31 102 ILE A CA 1
ATOM 824 C C . ILE A 1 102 ? 13.753 -0.555 -10.367 1.00 98.31 102 ILE A C 1
ATOM 826 O O . ILE A 1 102 ? 13.323 -0.832 -9.246 1.00 98.31 102 ILE A O 1
ATOM 830 N N . ASN A 1 103 ? 13.844 0.701 -10.804 1.00 98.38 103 ASN A N 1
ATOM 831 C CA . ASN A 1 103 ? 13.458 1.857 -9.999 1.00 98.38 103 ASN A CA 1
ATOM 832 C C . ASN A 1 103 ? 11.964 1.839 -9.655 1.00 98.38 103 ASN A C 1
ATOM 834 O O . ASN A 1 103 ? 11.602 2.075 -8.501 1.00 98.38 103 ASN A O 1
ATOM 838 N N . GLN A 1 104 ? 11.098 1.508 -10.618 1.00 98.50 104 GLN A N 1
ATOM 839 C CA . GLN A 1 104 ? 9.658 1.357 -10.384 1.00 98.50 104 GLN A CA 1
ATOM 840 C C . GLN A 1 104 ? 9.362 0.226 -9.396 1.00 98.50 104 GLN A C 1
ATOM 842 O O . GLN A 1 104 ? 8.590 0.418 -8.459 1.00 98.50 104 GLN A O 1
ATOM 847 N N . ALA A 1 105 ? 10.011 -0.931 -9.543 1.00 98.50 105 ALA A N 1
ATOM 848 C CA . ALA A 1 105 ? 9.851 -2.041 -8.609 1.00 98.50 105 ALA A CA 1
ATOM 849 C C . ALA A 1 105 ? 10.284 -1.650 -7.186 1.00 98.50 105 ALA A C 1
ATOM 851 O O . ALA A 1 105 ? 9.561 -1.915 -6.227 1.00 98.50 105 ALA A O 1
ATOM 852 N N . ALA A 1 106 ? 11.422 -0.965 -7.043 1.00 98.31 106 ALA A N 1
ATOM 853 C CA . ALA A 1 106 ? 11.907 -0.478 -5.755 1.00 98.31 106 ALA A CA 1
ATOM 854 C C . ALA A 1 106 ? 10.980 0.588 -5.140 1.00 98.31 106 ALA A C 1
ATOM 856 O O . ALA A 1 106 ? 10.778 0.606 -3.925 1.00 98.31 106 ALA A O 1
ATOM 857 N N . GLN A 1 107 ? 10.399 1.467 -5.963 1.00 98.44 107 GLN A N 1
ATOM 858 C CA . GLN A 1 107 ? 9.403 2.450 -5.529 1.00 98.44 107 GLN A CA 1
ATOM 859 C C . GLN A 1 107 ? 8.149 1.758 -4.988 1.00 98.44 107 GLN A C 1
ATOM 861 O O . GLN A 1 107 ? 7.764 2.024 -3.853 1.00 98.44 107 GLN A O 1
ATOM 866 N N . ILE A 1 108 ? 7.573 0.825 -5.749 1.00 98.44 108 ILE A N 1
ATOM 867 C CA . ILE A 1 108 ? 6.376 0.077 -5.343 1.00 98.44 108 ILE A CA 1
ATOM 868 C C . ILE A 1 108 ? 6.648 -0.736 -4.073 1.00 98.44 108 ILE A C 1
ATOM 870 O O . ILE A 1 108 ? 5.809 -0.784 -3.180 1.00 98.44 108 ILE A O 1
ATOM 874 N N . GLN A 1 109 ? 7.827 -1.350 -3.939 1.00 98.56 109 GLN A N 1
ATOM 875 C CA . GLN A 1 109 ? 8.196 -2.062 -2.711 1.00 98.56 109 GLN A CA 1
ATOM 876 C C . GLN A 1 109 ? 8.238 -1.135 -1.491 1.00 98.56 109 GLN A C 1
ATOM 878 O O . GLN A 1 109 ? 7.738 -1.508 -0.429 1.00 98.56 109 GLN A O 1
ATOM 883 N N . ARG A 1 110 ? 8.789 0.077 -1.636 1.00 98.50 110 ARG A N 1
ATOM 884 C CA . ARG A 1 110 ? 8.766 1.084 -0.566 1.00 98.50 110 ARG A CA 1
ATOM 885 C C . ARG A 1 110 ? 7.343 1.517 -0.234 1.00 98.50 110 ARG A C 1
ATOM 887 O O . ARG A 1 110 ? 6.982 1.517 0.937 1.00 98.50 110 ARG A O 1
ATOM 894 N N . GLU A 1 111 ? 6.534 1.840 -1.238 1.00 98.44 111 GLU A N 1
ATOM 895 C CA . GLU A 1 111 ? 5.136 2.245 -1.051 1.00 98.44 111 GLU A CA 1
ATOM 896 C C . GLU A 1 111 ? 4.311 1.154 -0.364 1.00 98.44 111 GLU A C 1
ATOM 898 O O . GLU A 1 111 ? 3.617 1.434 0.610 1.00 98.44 111 GLU A O 1
ATOM 903 N N . ASN A 1 112 ? 4.455 -0.102 -0.791 1.00 98.44 112 ASN A N 1
ATOM 904 C CA . ASN A 1 112 ? 3.818 -1.246 -0.143 1.00 98.44 112 ASN A CA 1
ATOM 905 C C . ASN A 1 112 ? 4.251 -1.386 1.321 1.00 98.44 112 ASN A C 1
ATOM 907 O O . ASN A 1 112 ? 3.414 -1.653 2.182 1.00 98.44 112 ASN A O 1
ATOM 911 N N . GLY A 1 113 ? 5.537 -1.178 1.620 1.00 98.50 113 GLY A N 1
ATOM 912 C CA . GLY A 1 113 ? 6.042 -1.178 2.993 1.00 98.50 113 GLY A CA 1
ATOM 913 C C . GLY A 1 113 ? 5.418 -0.076 3.855 1.00 98.50 113 GLY A C 1
ATOM 914 O O . GLY A 1 113 ? 5.026 -0.328 4.992 1.00 98.50 113 GLY A O 1
ATOM 915 N N . GLU A 1 114 ? 5.269 1.132 3.314 1.00 98.31 114 GLU A N 1
ATOM 916 C CA . GLU A 1 114 ? 4.624 2.248 4.015 1.00 98.31 114 GLU A CA 1
ATOM 917 C C . GLU A 1 114 ? 3.120 2.023 4.217 1.00 98.31 114 GLU A C 1
ATOM 919 O O . GLU A 1 114 ? 2.598 2.292 5.301 1.00 98.31 114 GLU A O 1
ATOM 924 N N . ILE A 1 115 ? 2.422 1.474 3.219 1.00 98.50 115 ILE A N 1
ATOM 925 C CA . ILE A 1 115 ? 1.011 1.085 3.349 1.00 98.50 115 ILE A CA 1
ATOM 926 C C . ILE A 1 115 ? 0.858 0.025 4.442 1.00 98.50 115 ILE A C 1
ATOM 928 O O . ILE A 1 115 ? 0.002 0.178 5.310 1.00 98.50 115 ILE A O 1
ATOM 932 N N . ALA A 1 116 ? 1.710 -1.003 4.455 1.00 98.44 116 ALA A N 1
ATOM 933 C CA . ALA A 1 116 ? 1.666 -2.050 5.472 1.00 98.44 116 ALA A CA 1
ATOM 934 C C . ALA A 1 116 ? 1.834 -1.480 6.889 1.00 98.44 116 ALA A C 1
ATOM 936 O O . ALA A 1 116 ? 1.045 -1.806 7.772 1.00 98.44 116 ALA A O 1
ATOM 937 N N . LYS A 1 117 ? 2.788 -0.561 7.101 1.00 98.38 117 LYS A N 1
ATOM 938 C CA . LYS A 1 117 ? 2.961 0.122 8.397 1.00 98.38 117 LYS A CA 1
ATOM 939 C C . LYS A 1 117 ? 1.713 0.901 8.815 1.00 98.38 117 LYS A C 1
ATOM 941 O O . LYS A 1 117 ? 1.301 0.820 9.969 1.00 98.38 117 LYS A O 1
ATOM 946 N N . ARG A 1 118 ? 1.105 1.651 7.889 1.00 98.31 118 ARG A N 1
ATOM 947 C CA . ARG A 1 118 ? -0.123 2.423 8.155 1.00 98.31 118 ARG A CA 1
ATOM 948 C C . ARG A 1 118 ? -1.300 1.522 8.506 1.00 98.31 118 ARG A C 1
ATOM 950 O O . ARG A 1 118 ? -2.055 1.854 9.418 1.00 98.31 118 ARG A O 1
ATOM 957 N N . VAL A 1 119 ? -1.446 0.399 7.804 1.00 98.38 119 VAL A N 1
ATOM 958 C CA . VAL A 1 119 ? -2.462 -0.612 8.113 1.00 98.38 119 VAL A CA 1
ATOM 959 C C . VAL A 1 119 ? -2.242 -1.145 9.522 1.00 98.38 119 VAL A C 1
ATOM 961 O O . VAL A 1 119 ? -3.161 -1.042 10.324 1.00 98.38 119 VAL A O 1
ATOM 964 N N . SER A 1 120 ? -1.031 -1.597 9.865 1.00 98.19 120 SER A N 1
ATOM 965 C CA . SER A 1 120 ? -0.733 -2.100 11.212 1.00 98.19 120 SER A CA 1
ATOM 966 C C . SER A 1 120 ? -1.046 -1.073 12.304 1.00 98.19 120 SER A C 1
ATOM 968 O O . SER A 1 120 ? -1.759 -1.393 13.250 1.00 98.19 120 SER A O 1
ATOM 970 N N . ALA A 1 121 ? -0.607 0.180 12.141 1.00 98.12 121 ALA A N 1
ATOM 971 C CA . ALA A 1 121 ? -0.883 1.242 13.111 1.00 98.12 121 ALA A CA 1
ATOM 972 C C . ALA A 1 121 ? -2.391 1.532 13.259 1.00 98.12 121 ALA A C 1
ATOM 974 O O . ALA A 1 121 ? -2.893 1.735 14.364 1.00 98.12 121 ALA A O 1
ATOM 975 N N . THR A 1 122 ? -3.134 1.519 12.148 1.00 97.94 122 THR A N 1
ATOM 976 C CA . THR A 1 122 ? -4.594 1.712 12.165 1.00 97.94 122 THR A CA 1
ATOM 977 C C . THR A 1 122 ? -5.297 0.529 12.825 1.00 97.94 122 THR A C 1
ATOM 979 O O . THR A 1 122 ? -6.237 0.730 13.589 1.00 97.94 122 THR A O 1
ATOM 982 N N . THR A 1 123 ? -4.836 -0.698 12.574 1.00 98.12 123 THR A N 1
ATOM 983 C CA . THR A 1 123 ? -5.352 -1.909 13.218 1.00 98.12 123 THR A CA 1
ATOM 984 C C . THR A 1 123 ? -5.128 -1.872 14.727 1.00 98.12 123 THR A C 1
ATOM 986 O O . THR A 1 123 ? -6.059 -2.159 15.471 1.00 98.12 123 THR A O 1
ATOM 989 N N . GLU A 1 124 ? -3.948 -1.4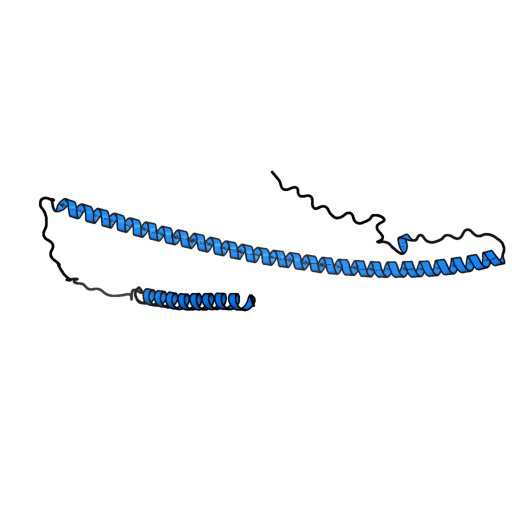65 15.200 1.00 98.00 124 GLU A N 1
ATOM 990 C CA . GLU A 1 124 ? -3.678 -1.311 16.637 1.00 98.00 124 GLU A CA 1
ATOM 991 C C . GLU A 1 124 ? -4.615 -0.285 17.288 1.00 98.00 124 GLU A C 1
ATOM 993 O O . GLU A 1 124 ? -5.208 -0.555 18.334 1.00 98.00 124 GLU A O 1
ATOM 998 N N . MET A 1 125 ? -4.812 0.870 16.645 1.00 98.06 125 MET A N 1
ATOM 999 C CA . MET A 1 125 ? -5.746 1.887 17.130 1.00 98.06 125 MET A CA 1
ATOM 1000 C C . MET A 1 125 ? -7.193 1.378 17.140 1.00 98.06 125 MET A C 1
ATOM 1002 O O . MET A 1 125 ? -7.916 1.611 18.106 1.00 98.06 125 MET A O 1
ATOM 1006 N N . PHE A 1 126 ? -7.609 0.660 16.094 1.00 97.81 126 PHE A N 1
ATOM 1007 C CA . PHE A 1 126 ? -8.932 0.047 16.020 1.00 97.81 126 PHE A CA 1
ATOM 1008 C C . PHE A 1 126 ? -9.153 -0.952 17.159 1.00 97.81 126 PHE A C 1
ATOM 1010 O O . PHE A 1 126 ? -10.162 -0.860 17.846 1.00 97.81 126 PHE A O 1
ATOM 1017 N N . LEU A 1 127 ? -8.197 -1.852 17.408 1.00 97.56 127 LEU A N 1
ATOM 1018 C CA . LEU A 1 127 ? -8.282 -2.826 18.500 1.00 97.56 127 LEU A CA 1
ATOM 1019 C C . LEU A 1 127 ? -8.361 -2.145 19.869 1.00 97.56 127 LEU A C 1
ATOM 1021 O O . LEU A 1 127 ? -9.111 -2.589 20.738 1.00 97.56 127 LEU A O 1
ATOM 1025 N N . LYS A 1 128 ? -7.635 -1.037 20.056 1.00 97.75 128 LYS A N 1
ATOM 1026 C CA . LYS A 1 128 ? -7.738 -0.237 21.278 1.00 97.75 128 LYS A CA 1
ATOM 1027 C C . LYS A 1 128 ? -9.160 0.301 21.458 1.00 97.75 128 LYS A C 1
ATOM 1029 O O . LYS A 1 128 ? -9.770 0.051 22.495 1.00 97.75 128 LYS A O 1
ATOM 1034 N N . VAL A 1 129 ? -9.706 0.968 20.442 1.00 97.00 129 VAL A N 1
ATOM 1035 C CA . VAL A 1 129 ? -11.072 1.519 20.484 1.00 97.00 129 VAL A CA 1
ATOM 1036 C C . VAL A 1 129 ? -12.117 0.418 20.666 1.00 97.00 129 VAL A C 1
ATOM 1038 O O . VAL A 1 129 ? -13.076 0.609 21.408 1.00 97.00 129 VAL A O 1
ATOM 1041 N N . ASP A 1 130 ? -11.939 -0.741 20.036 1.00 95.56 130 ASP A N 1
ATOM 1042 C CA . ASP A 1 130 ? -12.849 -1.878 20.177 1.00 95.56 130 ASP A CA 1
ATOM 1043 C C . ASP A 1 130 ? -12.857 -2.427 21.611 1.00 95.56 130 ASP A C 1
ATOM 1045 O O . ASP A 1 130 ? -13.924 -2.664 22.179 1.00 95.56 130 ASP A O 1
ATOM 1049 N N . SER A 1 131 ? -11.688 -2.524 22.253 1.00 96.81 131 SER A N 1
ATOM 1050 C CA . SER A 1 131 ? -11.608 -2.937 23.658 1.00 96.81 131 SER A CA 1
ATOM 1051 C C . SER A 1 131 ? -12.248 -1.919 24.611 1.00 96.81 131 SER A C 1
ATOM 1053 O O . SER A 1 131 ? -13.007 -2.310 25.498 1.00 96.81 131 SER A O 1
ATOM 1055 N N . GLU A 1 132 ? -12.037 -0.617 24.390 1.00 96.25 132 GLU A N 1
ATOM 1056 C CA . GLU A 1 132 ? -12.730 0.448 25.127 1.00 96.25 132 GLU A CA 1
ATOM 1057 C C . GLU A 1 132 ? -14.253 0.370 24.920 1.00 96.25 132 GLU A C 1
ATOM 1059 O O . GLU A 1 132 ? -15.020 0.454 25.879 1.00 96.25 132 GLU A O 1
ATOM 1064 N N . ASN A 1 133 ? -14.708 0.125 23.688 1.00 94.38 133 ASN A N 1
ATOM 1065 C CA . ASN A 1 133 ? -16.126 -0.044 23.372 1.00 94.38 133 ASN A CA 1
ATOM 1066 C C . ASN A 1 133 ? -16.720 -1.271 24.082 1.00 94.38 133 ASN A C 1
ATOM 1068 O O . ASN A 1 133 ? -17.817 -1.191 24.629 1.00 94.38 133 ASN A O 1
ATOM 1072 N N . SER A 1 134 ? -15.988 -2.387 24.133 1.00 92.19 134 SER A N 1
ATOM 1073 C CA . SER A 1 134 ? -16.402 -3.587 24.866 1.00 92.19 134 SER A CA 1
ATOM 1074 C C . SER A 1 134 ? -16.560 -3.322 26.364 1.00 92.19 134 SER A C 1
ATOM 1076 O O . SER A 1 134 ? -17.523 -3.800 26.964 1.00 92.19 134 SER A O 1
ATOM 1078 N N . ILE A 1 135 ? -15.651 -2.551 26.970 1.00 95.25 135 ILE A N 1
ATOM 1079 C CA . ILE A 1 135 ? -15.746 -2.162 28.385 1.00 95.25 135 ILE A CA 1
ATOM 1080 C C . ILE A 1 135 ? -16.990 -1.302 28.614 1.00 95.25 135 ILE A C 1
ATOM 1082 O O . ILE A 1 135 ? -17.772 -1.583 29.520 1.00 95.25 135 ILE A O 1
ATOM 1086 N N . LEU A 1 136 ? -17.211 -0.291 27.770 1.00 93.31 136 LEU A N 1
ATOM 1087 C CA . LEU A 1 136 ? -18.386 0.575 27.872 1.00 93.31 136 LEU A CA 1
ATOM 1088 C C . LEU A 1 136 ? -19.690 -0.219 27.725 1.00 93.31 136 LEU A C 1
ATOM 1090 O O . LEU A 1 136 ? -20.627 0.005 28.484 1.00 93.31 136 LEU A O 1
ATOM 1094 N N . ARG A 1 137 ? -19.748 -1.191 26.806 1.00 88.25 137 ARG A N 1
ATOM 1095 C CA . ARG A 1 137 ? -20.914 -2.080 26.663 1.00 88.25 137 ARG A CA 1
ATOM 1096 C C . ARG A 1 137 ? -21.158 -2.922 27.909 1.00 88.25 137 ARG A C 1
ATOM 1098 O O . ARG A 1 137 ? -22.307 -3.062 28.313 1.00 88.25 137 ARG A O 1
ATOM 1105 N N . ALA A 1 138 ? -20.105 -3.455 28.527 1.00 90.12 138 ALA A N 1
ATOM 1106 C CA . ALA A 1 138 ? -20.234 -4.207 29.772 1.00 90.12 138 ALA A CA 1
ATOM 1107 C C . ALA A 1 138 ? -20.767 -3.322 30.911 1.00 90.12 138 ALA A C 1
ATOM 1109 O O . ALA A 1 138 ? -21.677 -3.732 31.624 1.00 90.12 138 ALA A O 1
ATOM 1110 N N . GLN A 1 139 ? -20.267 -2.087 31.031 1.00 92.81 139 GLN A N 1
ATOM 1111 C CA . GLN A 1 139 ? -20.756 -1.119 32.020 1.00 92.81 139 GLN A CA 1
ATOM 1112 C C . GLN A 1 139 ? -22.223 -0.744 31.786 1.00 92.81 139 GLN A C 1
ATOM 1114 O O . GLN A 1 139 ? -23.003 -0.699 32.732 1.00 92.81 139 GLN A O 1
ATOM 1119 N N . VAL A 1 140 ? -22.621 -0.508 30.533 1.00 88.38 140 VAL A N 1
ATOM 1120 C CA . VAL A 1 140 ? -24.028 -0.261 30.178 1.00 88.38 140 VAL A CA 1
ATOM 1121 C C . VAL A 1 140 ? -24.902 -1.458 30.556 1.00 88.38 140 VAL A C 1
ATOM 1123 O O . VAL A 1 140 ? -25.964 -1.261 31.141 1.00 88.38 140 VAL A O 1
ATOM 1126 N N . GLY A 1 141 ? -24.447 -2.686 30.280 1.00 85.88 141 GLY A N 1
ATOM 1127 C CA . GLY A 1 141 ? -25.140 -3.910 30.687 1.00 85.88 141 GLY A CA 1
ATOM 1128 C C . GLY A 1 141 ? -25.326 -3.998 32.203 1.00 85.88 141 GLY A C 1
ATOM 1129 O O . GLY A 1 141 ? -26.445 -4.173 32.674 1.00 85.88 141 GLY A O 1
ATOM 1130 N N . GLU A 1 142 ? -24.260 -3.774 32.973 1.00 90.88 142 GLU A N 1
ATOM 1131 C CA . GLU A 1 142 ? -24.311 -3.791 34.438 1.00 90.88 142 GLU A CA 1
ATOM 1132 C C . GLU A 1 142 ? -25.275 -2.734 35.003 1.00 90.88 142 GLU A C 1
ATOM 1134 O O . GLU A 1 142 ? -26.082 -3.023 35.888 1.00 90.88 142 GLU A O 1
ATOM 1139 N N . LEU A 1 143 ? -25.216 -1.498 34.497 1.00 90.50 143 LEU A N 1
ATOM 1140 C CA . LEU A 1 143 ? -26.117 -0.429 34.930 1.00 90.50 143 LEU A CA 1
ATOM 1141 C C . LEU A 1 143 ? -27.574 -0.741 34.564 1.00 90.50 143 LEU A C 1
ATOM 1143 O O . LEU A 1 143 ? -28.467 -0.484 35.371 1.00 90.50 143 LEU A O 1
ATOM 1147 N N . SER A 1 144 ? -27.807 -1.323 33.386 1.00 87.44 144 SER A N 1
ATOM 1148 C CA . SER A 1 144 ? -29.131 -1.767 32.946 1.00 87.44 144 SER A CA 1
ATOM 1149 C C . SER A 1 144 ? -29.700 -2.848 33.863 1.00 87.44 144 SER A C 1
ATOM 1151 O O . SER A 1 144 ? -30.854 -2.752 34.268 1.00 87.44 144 SER A O 1
ATOM 1153 N N . GLU A 1 145 ? -28.907 -3.857 34.227 1.00 87.50 145 GLU A N 1
ATOM 1154 C CA . GLU A 1 145 ? -29.336 -4.920 35.146 1.00 87.50 145 GLU A CA 1
ATOM 1155 C C . GLU A 1 145 ? -29.668 -4.365 36.536 1.00 87.50 145 GLU A C 1
ATOM 1157 O O . GLU A 1 145 ? -30.693 -4.714 37.125 1.00 87.50 145 GLU A O 1
ATOM 1162 N N . ARG A 1 146 ? -28.839 -3.448 37.054 1.00 90.56 146 ARG A N 1
ATOM 1163 C CA . ARG A 1 146 ? -29.108 -2.768 38.331 1.00 90.56 146 ARG A CA 1
ATOM 1164 C C . ARG A 1 146 ? -30.408 -1.967 38.278 1.00 90.56 146 ARG A C 1
ATOM 1166 O O . ARG A 1 146 ? -31.190 -2.027 39.224 1.00 90.56 146 ARG A O 1
ATOM 1173 N N . LEU A 1 147 ? -30.650 -1.245 37.184 1.00 88.19 147 LEU A N 1
ATOM 1174 C CA . LEU A 1 147 ? -31.883 -0.484 36.992 1.00 88.19 147 LEU A CA 1
ATOM 1175 C C . LEU A 1 147 ? -33.101 -1.409 36.897 1.00 88.19 147 LEU A C 1
ATOM 1177 O O . LEU A 1 147 ? -34.098 -1.156 37.560 1.00 88.19 147 LEU A O 1
ATOM 1181 N N . GLN A 1 148 ? -33.014 -2.508 36.145 1.00 86.62 148 GLN A N 1
ATOM 1182 C CA . GLN A 1 148 ? -34.087 -3.503 36.054 1.00 86.62 148 GLN A CA 1
ATOM 1183 C C . GLN A 1 148 ? -34.385 -4.158 37.406 1.00 86.62 148 GLN A C 1
ATOM 1185 O O . GLN A 1 148 ? -35.547 -4.363 37.743 1.00 86.62 148 GLN A O 1
ATOM 1190 N N . SER A 1 149 ? -33.356 -4.444 38.204 1.00 89.31 149 SER A N 1
ATOM 1191 C CA . SER A 1 149 ? -33.519 -4.949 39.570 1.00 89.31 149 SER A CA 1
ATOM 1192 C C . SER A 1 149 ? -34.273 -3.949 40.453 1.00 89.31 149 SER A C 1
ATOM 1194 O O . SER A 1 149 ? -35.236 -4.319 41.123 1.00 89.31 149 SER A O 1
ATOM 1196 N N . LEU A 1 150 ? -33.906 -2.663 40.394 1.00 88.69 150 LEU A N 1
ATOM 1197 C CA . LEU A 1 150 ? -34.617 -1.599 41.108 1.00 88.69 150 LEU A CA 1
ATOM 1198 C C . LEU A 1 150 ? -36.062 -1.445 40.624 1.00 88.69 150 LEU A C 1
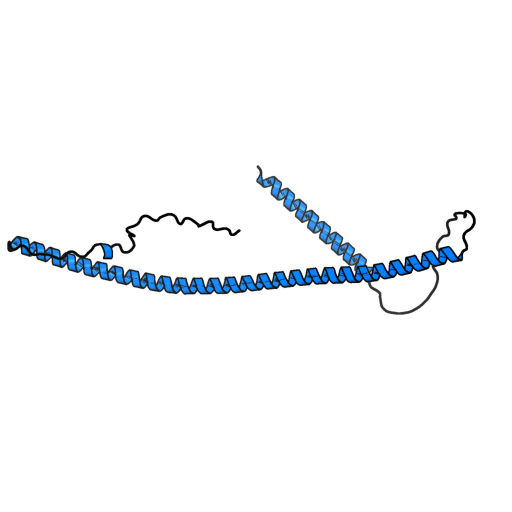ATOM 1200 O O . LEU A 1 150 ? -36.965 -1.371 41.453 1.00 88.69 150 LEU A O 1
ATOM 1204 N N . ASN A 1 151 ? -36.288 -1.451 39.311 1.00 87.69 151 ASN A N 1
ATOM 1205 C CA . ASN A 1 151 ? -37.619 -1.391 38.709 1.00 87.69 151 ASN A CA 1
ATOM 1206 C C . ASN A 1 151 ? -38.483 -2.587 39.140 1.00 87.69 151 ASN A C 1
ATOM 1208 O O . ASN A 1 151 ? -39.647 -2.409 39.479 1.00 87.69 151 ASN A O 1
ATOM 1212 N N . SER A 1 152 ? -37.906 -3.789 39.210 1.00 86.44 152 SER A N 1
ATOM 1213 C CA . SER A 1 152 ? -38.583 -4.994 39.704 1.00 86.44 152 SER A CA 1
ATOM 1214 C C . SER A 1 152 ? -38.999 -4.853 41.170 1.00 86.44 152 SER A C 1
ATOM 1216 O O . SER A 1 152 ? -40.154 -5.095 41.513 1.00 86.44 152 SER A O 1
ATOM 1218 N N . VAL A 1 153 ? -38.103 -4.365 42.038 1.00 88.50 153 VAL A N 1
ATOM 1219 C CA . VAL A 1 153 ? -38.453 -4.056 43.436 1.00 88.50 153 VAL A CA 1
ATOM 1220 C C . VAL A 1 153 ? -39.575 -3.016 43.496 1.00 88.50 153 VAL A C 1
ATOM 1222 O O . VAL A 1 153 ? -40.506 -3.158 44.287 1.00 88.50 153 VAL A O 1
ATOM 1225 N N . LEU A 1 154 ? -39.529 -1.995 42.645 1.00 86.50 154 LEU A N 1
ATOM 1226 C CA . LEU A 1 154 ? -40.539 -0.943 42.604 1.00 86.50 154 LEU A CA 1
ATOM 1227 C C . LEU A 1 154 ? -41.915 -1.497 42.209 1.00 86.50 154 LEU A C 1
ATOM 1229 O O . LEU A 1 154 ? -42.887 -1.206 42.902 1.00 86.50 154 LEU A O 1
ATOM 1233 N N . HIS A 1 155 ? -41.979 -2.383 41.212 1.00 85.75 155 HIS A N 1
ATOM 1234 C CA . HIS A 1 155 ? -43.200 -3.119 40.870 1.00 85.75 155 HIS A CA 1
ATOM 1235 C C . HIS A 1 155 ? -43.714 -3.981 42.033 1.00 85.75 155 HIS A C 1
ATOM 1237 O O . HIS A 1 155 ? -44.907 -3.965 42.317 1.00 85.75 155 HIS A O 1
ATOM 1243 N N . THR A 1 156 ? -42.846 -4.672 42.786 1.00 85.50 156 THR A N 1
ATOM 1244 C CA . THR A 1 156 ? -43.316 -5.423 43.972 1.00 85.50 156 THR A CA 1
ATOM 1245 C C . THR A 1 156 ? -43.919 -4.509 45.048 1.00 85.50 156 THR A C 1
ATOM 1247 O O . THR A 1 156 ? -44.881 -4.883 45.716 1.00 85.50 156 THR A O 1
ATOM 1250 N N . ILE A 1 157 ? -43.395 -3.288 45.217 1.00 85.00 157 ILE A N 1
ATOM 1251 C CA . ILE A 1 157 ? -43.950 -2.291 46.147 1.00 85.00 157 ILE A CA 1
ATOM 1252 C C . ILE A 1 157 ? -45.271 -1.725 45.615 1.00 85.00 157 ILE A C 1
ATOM 1254 O O . ILE A 1 157 ? -46.199 -1.511 46.396 1.00 85.00 157 ILE A O 1
ATOM 1258 N N . GLU A 1 158 ? -45.371 -1.489 44.309 1.00 85.62 158 GLU A N 1
ATOM 1259 C CA . GLU A 1 158 ? -46.596 -1.081 43.614 1.00 85.62 158 GLU A CA 1
ATOM 1260 C C . GLU A 1 158 ? -47.736 -2.075 43.893 1.00 85.62 158 GLU A C 1
ATOM 1262 O O . GLU A 1 158 ? -48.799 -1.684 44.376 1.00 85.62 158 GLU A O 1
ATOM 1267 N N . GLU A 1 159 ? -47.472 -3.373 43.707 1.00 81.75 159 GLU A N 1
ATOM 1268 C CA . GLU A 1 159 ? -48.423 -4.464 43.962 1.00 81.75 159 GLU A CA 1
ATOM 1269 C C . GLU A 1 159 ? -48.872 -4.532 45.429 1.00 81.75 159 GLU A C 1
ATOM 1271 O O . GLU A 1 159 ? -50.050 -4.758 45.712 1.00 81.75 159 GLU A O 1
ATOM 1276 N N . VAL A 1 160 ? -47.952 -4.318 46.375 1.00 83.44 160 VAL A N 1
ATOM 1277 C CA . VAL A 1 160 ? -48.250 -4.364 47.817 1.00 83.44 160 VAL A CA 1
ATOM 1278 C C . VAL A 1 160 ? -48.984 -3.107 48.297 1.00 83.44 160 VAL A C 1
ATOM 1280 O O . VAL A 1 160 ? -49.840 -3.189 49.178 1.00 83.44 160 VAL A O 1
ATOM 1283 N N . SER A 1 161 ? -48.644 -1.937 47.754 1.00 82.81 161 SER A N 1
ATOM 1284 C CA . SER A 1 161 ? -49.191 -0.643 48.186 1.00 82.81 161 SER A CA 1
ATOM 1285 C C . SER A 1 161 ? -50.478 -0.242 47.460 1.00 82.81 161 SER A C 1
ATOM 1287 O O . SER A 1 161 ? -51.221 0.594 47.974 1.00 82.81 161 SER A O 1
ATOM 1289 N N . GLY A 1 162 ? -50.751 -0.821 46.286 1.00 74.44 162 GLY A N 1
ATOM 1290 C CA . GLY A 1 162 ? -51.900 -0.491 45.439 1.00 74.44 162 GLY A CA 1
ATOM 1291 C C . GLY A 1 162 ? -51.806 0.875 44.746 1.00 74.44 162 GLY A C 1
ATOM 1292 O O . GLY A 1 162 ? -52.780 1.310 44.130 1.00 74.44 162 GLY A O 1
ATOM 1293 N N . PHE A 1 163 ? -50.664 1.563 44.846 1.00 72.06 163 PHE A N 1
ATOM 1294 C CA . PHE A 1 163 ? -50.404 2.837 44.176 1.00 72.06 163 PHE A CA 1
ATOM 1295 C C . PHE A 1 163 ? -49.625 2.603 42.892 1.00 72.06 163 PHE A C 1
ATOM 1297 O O . PHE A 1 163 ? -48.487 2.160 42.969 1.00 72.06 163 PHE A O 1
ATOM 1304 N N . ALA A 1 164 ? -50.213 2.954 41.745 1.00 71.12 164 ALA A N 1
ATOM 1305 C CA . ALA A 1 164 ? -49.549 2.822 40.453 1.00 71.12 164 ALA A CA 1
ATOM 1306 C C . ALA A 1 164 ? -48.322 3.747 40.350 1.00 71.12 164 ALA A C 1
ATOM 1308 O O . ALA A 1 164 ? -48.439 4.948 40.619 1.00 71.12 164 ALA A O 1
ATOM 1309 N N . MET A 1 165 ? -47.165 3.209 39.957 1.00 73.62 165 MET A N 1
ATOM 1310 C CA . MET A 1 165 ? -45.912 3.960 39.820 1.00 73.62 165 MET A CA 1
ATOM 1311 C C . MET A 1 165 ? -45.430 3.951 38.362 1.00 73.62 165 MET A C 1
ATOM 1313 O O . MET A 1 165 ? -45.329 2.903 37.736 1.00 73.62 165 MET A O 1
ATOM 1317 N N . ASP A 1 166 ? -45.127 5.132 37.811 1.00 71.75 166 ASP A N 1
ATOM 1318 C CA . ASP A 1 166 ? -44.615 5.279 36.440 1.00 71.75 166 ASP A CA 1
ATOM 1319 C C . ASP A 1 166 ? -43.105 4.991 36.419 1.00 71.75 166 ASP A C 1
ATOM 1321 O O . ASP A 1 166 ? -42.291 5.829 36.817 1.00 71.75 166 ASP A O 1
ATOM 1325 N N . ILE A 1 167 ? -42.741 3.761 36.047 1.00 72.31 167 ILE A N 1
ATOM 1326 C CA . ILE A 1 167 ? -41.365 3.258 36.069 1.00 72.31 167 ILE A CA 1
ATOM 1327 C C . ILE A 1 167 ? -40.712 3.446 34.691 1.00 72.31 167 ILE A C 1
ATOM 1329 O O . ILE A 1 167 ? -41.140 2.817 33.722 1.00 72.31 167 ILE A O 1
ATOM 1333 N N . PRO A 1 168 ? -39.634 4.246 34.572 1.00 67.19 168 PRO A N 1
ATOM 1334 C CA . PRO A 1 168 ? -38.932 4.416 33.305 1.00 67.19 168 PRO A CA 1
ATOM 1335 C C . PRO A 1 168 ? -38.192 3.135 32.883 1.00 67.19 168 PRO A C 1
ATOM 1337 O O . PRO A 1 168 ? -37.296 2.659 33.589 1.00 67.19 168 PRO A O 1
ATOM 1340 N N . GLU A 1 169 ? -38.511 2.607 31.699 1.00 65.56 169 GLU A N 1
ATOM 1341 C CA . GLU A 1 169 ? -37.716 1.564 31.041 1.00 65.56 169 GLU A CA 1
ATOM 1342 C C . GLU A 1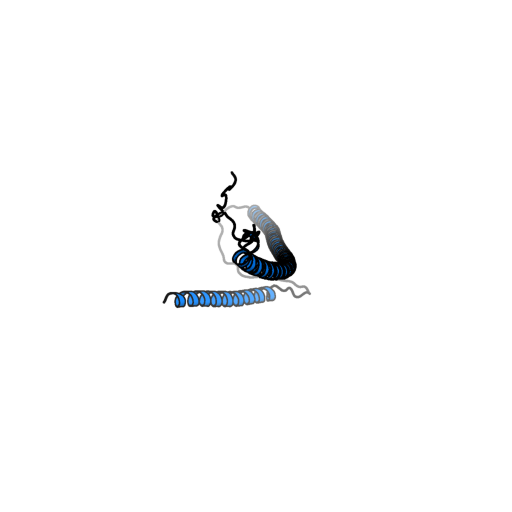 169 ? -36.559 2.171 30.236 1.00 65.56 169 GLU A C 1
ATOM 1344 O O . GLU A 1 169 ? -36.683 3.214 29.588 1.00 65.56 169 GLU A O 1
ATOM 1349 N N . MET A 1 170 ? -35.400 1.511 30.272 1.00 64.88 170 MET A N 1
ATOM 1350 C CA . MET A 1 170 ? -34.226 1.959 29.529 1.00 64.88 170 MET A CA 1
ATOM 1351 C C . MET A 1 170 ? -34.391 1.649 28.028 1.00 64.88 170 MET A C 1
ATOM 1353 O O . MET A 1 170 ? -34.755 0.526 27.679 1.00 64.88 170 MET A O 1
ATOM 1357 N N . PRO A 1 171 ? -34.088 2.594 27.118 1.00 62.03 171 PRO A N 1
ATOM 1358 C CA . PRO A 1 171 ? -34.297 2.381 25.691 1.00 62.03 171 PRO A CA 1
ATOM 1359 C C . PRO A 1 171 ? -33.320 1.347 25.084 1.00 62.03 171 PRO A C 1
ATOM 1361 O O . PRO A 1 171 ? -32.100 1.424 25.252 1.00 62.03 171 PRO A O 1
ATOM 1364 N N . ASP A 1 172 ? -33.886 0.429 24.289 1.00 58.50 172 ASP A N 1
ATOM 1365 C CA . ASP A 1 172 ? -33.254 -0.701 23.569 1.00 58.50 172 ASP A CA 1
ATOM 1366 C C . ASP A 1 172 ? -32.044 -0.375 22.636 1.00 58.50 172 ASP A C 1
ATOM 1368 O O . ASP A 1 172 ? -31.170 -1.228 22.459 1.00 58.50 172 ASP A O 1
ATOM 1372 N N . PRO A 1 173 ? -31.863 0.843 22.068 1.00 57.09 173 PRO A N 1
ATOM 1373 C CA . PRO A 1 173 ? -30.710 1.161 21.210 1.00 57.09 173 PRO A CA 1
ATOM 1374 C C . PRO A 1 173 ? -29.343 1.023 21.896 1.00 57.09 173 PRO A C 1
ATOM 1376 O O . PRO A 1 173 ? -28.332 0.830 21.221 1.00 57.09 173 PRO A O 1
ATOM 1379 N N . LEU A 1 174 ? -29.301 1.105 23.230 1.00 57.94 174 LEU A N 1
ATOM 1380 C CA . LEU A 1 174 ? -28.075 0.921 24.012 1.00 57.94 174 LEU A CA 1
ATOM 1381 C C . LEU A 1 174 ? -27.654 -0.551 24.112 1.00 57.94 174 LEU A C 1
ATOM 1383 O O . LEU A 1 174 ? -26.475 -0.839 24.313 1.00 57.94 174 LEU A O 1
ATOM 1387 N N . LEU A 1 175 ? -28.596 -1.477 23.926 1.00 59.12 175 LEU A N 1
ATOM 1388 C CA . LEU A 1 175 ? -28.348 -2.917 23.948 1.00 59.12 175 LEU A CA 1
ATOM 1389 C C . LEU A 1 175 ? -27.886 -3.432 22.575 1.00 59.12 175 LEU A C 1
ATOM 1391 O O . LEU A 1 175 ? -27.199 -4.453 22.497 1.00 59.12 175 LEU A O 1
ATOM 1395 N N . LYS A 1 176 ? -28.214 -2.722 21.483 1.00 61.25 176 LYS A N 1
ATOM 1396 C CA . LYS A 1 176 ? -27.915 -3.130 20.096 1.00 61.25 176 LYS A CA 1
ATOM 1397 C C . LYS A 1 176 ? -27.501 -1.956 19.186 1.00 61.25 176 LYS A C 1
ATOM 1399 O O . LYS A 1 176 ? -28.221 -1.616 18.247 1.00 61.25 176 LYS A O 1
ATOM 1404 N N . PRO A 1 177 ? -26.292 -1.389 19.363 1.00 59.31 177 PRO A N 1
ATOM 1405 C CA . PRO A 1 177 ? -25.893 -0.146 18.689 1.00 59.31 177 PRO A CA 1
ATOM 1406 C C . PRO A 1 177 ? -25.727 -0.253 17.163 1.00 59.31 177 PRO A C 1
ATOM 1408 O O . PRO A 1 177 ? -25.764 0.754 16.465 1.00 59.31 177 PRO A O 1
ATOM 1411 N N . TRP A 1 178 ? -25.522 -1.464 16.632 1.00 60.91 178 TRP A N 1
ATOM 1412 C CA . TRP A 1 178 ? -25.188 -1.691 15.216 1.00 60.91 178 TRP A CA 1
ATOM 1413 C C . TRP A 1 178 ? -26.333 -2.261 14.383 1.00 60.91 178 TRP A C 1
ATOM 1415 O O . TRP A 1 178 ? -26.137 -2.596 13.214 1.00 60.91 178 TRP A O 1
ATOM 1425 N N . HIS A 1 179 ? -27.536 -2.356 14.951 1.00 60.78 179 HIS A N 1
ATOM 1426 C CA . HIS A 1 179 ? -28.726 -2.589 14.146 1.00 60.78 179 HIS A CA 1
ATOM 1427 C C . HIS A 1 179 ? -29.058 -1.297 13.398 1.00 60.78 179 HIS A C 1
ATOM 1429 O O . HIS A 1 179 ? -29.836 -0.466 13.856 1.00 60.78 179 HIS A O 1
ATOM 1435 N N . LEU A 1 180 ? -28.424 -1.115 12.239 1.00 58.06 180 LEU A N 1
ATOM 1436 C CA . LEU A 1 180 ? -28.818 -0.094 11.278 1.00 58.06 180 LEU A CA 1
ATOM 1437 C C . LEU A 1 180 ? -30.302 -0.329 10.940 1.00 58.06 180 LEU A C 1
ATOM 1439 O O . LEU A 1 180 ? -30.637 -1.418 10.471 1.00 58.06 180 LEU A O 1
ATOM 1443 N N . PRO A 1 181 ? -31.199 0.657 11.124 1.00 58.97 181 PRO A N 1
ATOM 1444 C CA . PRO A 1 181 ? -32.614 0.521 10.766 1.00 58.97 181 PRO A CA 1
ATOM 1445 C C . PRO A 1 181 ? -32.848 0.415 9.248 1.00 58.97 181 PRO A C 1
ATOM 1447 O O . PRO A 1 181 ? -33.990 0.419 8.798 1.00 58.97 181 PRO A O 1
ATOM 1450 N N . TYR A 1 182 ? -31.783 0.326 8.447 1.00 60.25 182 TYR A N 1
ATOM 1451 C CA . TYR A 1 182 ? -31.841 0.245 6.998 1.00 60.25 182 TYR A CA 1
ATOM 1452 C C . TYR A 1 182 ? -31.209 -1.056 6.492 1.00 60.25 182 TYR A C 1
ATOM 1454 O O . TYR A 1 182 ? -30.068 -1.354 6.858 1.00 60.25 182 TYR A O 1
ATOM 1462 N N . PRO A 1 183 ? -31.900 -1.817 5.620 1.00 61.03 183 PRO A N 1
ATOM 1463 C CA . PRO A 1 183 ? -31.273 -2.925 4.918 1.00 61.03 183 PRO A CA 1
ATOM 1464 C C . PRO A 1 183 ? -30.123 -2.381 4.067 1.00 61.03 183 PRO A C 1
ATOM 1466 O O . PRO A 1 183 ? -30.258 -1.347 3.407 1.00 61.03 183 PRO A O 1
ATOM 1469 N N . SER A 1 184 ? -28.986 -3.075 4.104 1.00 60.62 184 SER A N 1
ATOM 1470 C CA . SER A 1 184 ? -27.806 -2.777 3.300 1.00 60.62 184 SER A CA 1
ATOM 1471 C C . SER A 1 184 ? -28.191 -2.730 1.824 1.00 60.62 184 SER A C 1
ATOM 1473 O O . SER A 1 184 ? -28.373 -3.758 1.173 1.00 60.62 184 SER A O 1
ATOM 1475 N N . GLN A 1 185 ? -28.333 -1.523 1.277 1.00 60.16 185 GLN A N 1
ATOM 1476 C CA . GLN A 1 185 ? -28.434 -1.387 -0.165 1.00 60.16 185 GLN A CA 1
ATOM 1477 C C . GLN A 1 185 ? -27.094 -1.841 -0.757 1.00 60.16 185 GLN A C 1
ATOM 1479 O O . GLN A 1 185 ? -26.041 -1.391 -0.290 1.00 60.16 185 GLN A O 1
ATOM 1484 N N . PRO A 1 186 ? -27.095 -2.765 -1.734 1.00 65.69 186 PRO A N 1
ATOM 1485 C CA . PRO A 1 186 ? -25.867 -3.194 -2.377 1.00 65.69 186 PRO A CA 1
ATOM 1486 C C . PRO A 1 186 ? -25.181 -1.969 -2.981 1.00 65.69 186 PRO A C 1
ATOM 1488 O O . PRO A 1 186 ? -25.814 -1.173 -3.675 1.00 65.69 186 PRO A O 1
ATOM 1491 N N . ILE A 1 187 ? -23.888 -1.814 -2.694 1.00 64.94 187 ILE A N 1
ATOM 1492 C CA . ILE A 1 187 ? -23.056 -0.747 -3.248 1.00 64.94 187 ILE A CA 1
ATOM 1493 C C . ILE A 1 187 ? -23.047 -0.933 -4.765 1.00 64.94 187 ILE A C 1
ATOM 1495 O O . ILE A 1 187 ? -22.339 -1.787 -5.299 1.00 64.94 187 ILE A O 1
ATOM 1499 N N . MET A 1 188 ? -23.869 -0.158 -5.470 1.00 58.34 188 MET A N 1
ATOM 1500 C CA . MET A 1 188 ? -23.806 -0.092 -6.919 1.00 58.34 188 MET A CA 1
ATOM 1501 C C . MET A 1 188 ? -22.520 0.641 -7.281 1.00 58.34 188 MET A C 1
ATOM 1503 O O . MET A 1 188 ? -22.413 1.853 -7.101 1.00 58.34 188 MET A O 1
ATOM 1507 N N . ALA A 1 189 ? -21.525 -0.102 -7.764 1.00 56.44 189 ALA A N 1
ATOM 1508 C CA . ALA A 1 189 ? -20.343 0.487 -8.369 1.00 56.44 189 ALA A CA 1
ATOM 1509 C C . ALA A 1 189 ? -20.801 1.365 -9.542 1.00 56.44 189 ALA A C 1
ATOM 1511 O O . ALA A 1 189 ? -21.311 0.864 -10.546 1.00 56.44 189 ALA A O 1
ATOM 1512 N N . SER A 1 190 ? -20.669 2.682 -9.403 1.00 57.97 190 SER A N 1
ATOM 1513 C CA . SER A 1 190 ? -20.961 3.617 -10.478 1.00 57.97 190 SER A CA 1
ATOM 1514 C C . SER A 1 190 ? -19.911 3.429 -11.572 1.00 57.97 190 SER A C 1
ATOM 1516 O O . SER A 1 190 ? -18.782 3.900 -11.469 1.00 57.97 190 SER A O 1
ATOM 1518 N N . ALA A 1 191 ? -20.279 2.721 -12.639 1.00 59.75 191 ALA A N 1
ATOM 1519 C CA . ALA A 1 191 ? -19.492 2.641 -13.861 1.00 59.75 191 ALA A CA 1
ATOM 1520 C C . ALA A 1 191 ? -19.580 3.985 -14.601 1.00 59.75 191 ALA A C 1
ATOM 1522 O O . ALA A 1 191 ? -20.369 4.152 -15.524 1.00 59.75 191 ALA A O 1
ATOM 1523 N N . HIS A 1 192 ? -18.792 4.962 -14.165 1.00 56.41 192 HIS A N 1
ATOM 1524 C CA . HIS A 1 192 ? -18.557 6.196 -14.905 1.00 56.41 192 HIS A CA 1
ATOM 1525 C C . HIS A 1 192 ? -17.157 6.119 -15.513 1.00 56.41 192 HIS A C 1
ATOM 1527 O O . HIS A 1 192 ? -16.198 6.712 -15.029 1.00 56.41 192 HIS A O 1
ATOM 1533 N N . TRP A 1 193 ? -17.034 5.313 -16.566 1.00 57.28 193 TRP A N 1
ATOM 1534 C CA . TRP A 1 193 ? -15.870 5.362 -17.441 1.00 57.28 193 TRP A CA 1
ATOM 1535 C C . TRP A 1 193 ? -16.071 6.526 -18.416 1.00 57.28 193 TRP A C 1
ATOM 1537 O O . TRP A 1 193 ? -17.093 6.608 -19.095 1.00 57.28 193 TRP A O 1
ATOM 1547 N N . LEU A 1 194 ? -15.109 7.443 -18.375 1.00 50.22 194 LEU A N 1
ATOM 1548 C CA . LEU A 1 194 ? -15.000 8.700 -19.116 1.00 50.22 194 LEU A CA 1
ATOM 1549 C C . LEU A 1 194 ? -15.196 8.540 -20.639 1.00 50.22 194 LEU A C 1
ATOM 1551 O O . LEU A 1 194 ? -14.763 7.520 -21.182 1.00 50.22 194 LEU A O 1
ATOM 1555 N N . PRO A 1 195 ? -15.752 9.548 -21.339 1.00 63.34 195 PRO A N 1
ATOM 1556 C CA . PRO A 1 195 ? -15.455 9.776 -22.751 1.00 63.34 195 PRO A CA 1
ATOM 1557 C C . PRO A 1 195 ? -14.067 10.408 -22.954 1.00 63.34 195 PRO A C 1
ATOM 1559 O O . PRO A 1 195 ? -13.646 11.226 -22.102 1.00 63.34 195 PRO A O 1
#

Radius of gyration: 45.24 Å; chains: 1; bounding box: 108×46×122 Å